Protein AF-A0A9X1B6L6-F1 (afdb_monomer_lite)

Secondary structure (DSSP, 8-state):
--TT-EE-SS-EE-TTPPPPTT-EE-TT-EEHHHHHHHHHHHHHHHHHHHHHHHHHHHHS-HHHHHHHHHHHHHHHHHHHHTTTTGGGGTTS-SSHHHHHHHHHHHHHHHHHHHHHHHHHHHHHHHHHHHHTT-GGGGGGTTHHHHHHHHHHHHHHHHHHHHHTT-HHHHHHHHHHHHHHHHHHHHHTGGGTHHHHHHHHHHHHHHHHHHHHHHHHTSGGGGG--HHHHHHHHHHTTTHHHHHHHHHHHHHHH-SSPPS--BHHHHHHHHHHTT-EEEE-SSSEEEEEETTEEEEEEPP-SSSBPPHHHHHHHHHHHHHTT---

Foldseek 3Di:
DEALAEAEPDAEADLPDDDYHNYHYYPHHHDPVLVCLLVVLLVLLVVLLVVLVVVLPVLADPLLVVLLVVLVVLLVVLLCPQQLQLLVCLLPDPDLLLSLLSLVSSLVSLLVSLVVQQVCLVPCLQVVCVVSVHNVNNVVSNCNSLSSNLSSLLSSLVSVCVSVSVSNLNSVLSNQLSVQLSVQCVVCSVVHSVSNSCSNSVSSVSSNCSSVVVSCPDCSNVSHDPVSNVVSCVVCVCSSVCVQQVVVQCQLPDPVRDQAHFVVSVVVVLVVQVWDWDDDPDQWIWIQHPNDTDIDGQDPPDRTHGSVVSPVVNVVCVVVVNHD

InterPro domains:
  IPR012933 HicA mRNA interferase family [PF07927] (263-315)
  IPR050833 Polysaccharide Biosynthesis and Transport [PTHR30250] (31-240)

Radius of gyration: 23.26 Å; chains: 1; bounding box: 57×53×60 Å

Sequence (324 aa):
MGAGSRVWHWVHVCSGARIGQGVSLGQNVFVARGVSVLVGGTAAAQLLTVLAAPLLTRLYSPEDFGLLAVYGSLLALIGVISSLRYELAIPLPEDDGEAANVAVLSLILVGISALLSGVLVLLLGTAIADALGVPALAGYFWLLPVGVLLGGAYSVFNYWSVRTKRFGTIAGTKLSQALATVAIQLAGFKLGGIALLYAQVAGQSVGTTSLGGWALANPGFRQVSWSGIKKAAGRYRRFPIFLKHQRTLEKIFSRPVSANIRWTSIEELFVELGAQITEREGSRVLVRLFGERRVFHRPHPEPTTDKGAVESIRKWLNEHGVRP

Structure (mmCIF, N/CA/C/O backbone):
data_AF-A0A9X1B6L6-F1
#
_entry.id   AF-A0A9X1B6L6-F1
#
loop_
_atom_site.group_PDB
_atom_site.id
_atom_site.type_symbol
_atom_site.label_atom_id
_atom_site.label_alt_id
_atom_site.label_comp_id
_atom_site.label_asym_id
_atom_site.label_entity_id
_atom_site.label_seq_id
_atom_site.pdbx_PDB_ins_code
_atom_site.Cartn_x
_atom_site.Cartn_y
_atom_site.Cartn_z
_atom_site.occupancy
_atom_site.B_iso_or_equiv
_atom_site.auth_seq_id
_atom_site.auth_comp_id
_atom_site.auth_asym_id
_atom_site.auth_atom_id
_atom_site.pdbx_PDB_model_num
ATOM 1 N N . MET A 1 1 ? 7.382 1.687 30.966 1.00 71.25 1 MET A N 1
ATOM 2 C CA . MET A 1 1 ? 6.091 0.981 31.096 1.00 71.25 1 MET A CA 1
ATOM 3 C C . MET A 1 1 ? 6.386 -0.481 31.357 1.00 71.25 1 MET A C 1
ATOM 5 O O . MET A 1 1 ? 7.162 -1.059 30.602 1.00 71.25 1 MET A O 1
ATOM 9 N N . GLY A 1 2 ? 5.844 -1.037 32.442 1.00 78.38 2 GLY A N 1
ATOM 10 C CA . GLY A 1 2 ? 6.059 -2.438 32.815 1.00 78.38 2 GLY A CA 1
ATOM 11 C C . GLY A 1 2 ? 5.359 -3.407 31.859 1.00 78.38 2 GLY A C 1
ATOM 12 O O . GLY A 1 2 ? 4.445 -3.012 31.134 1.00 78.38 2 GLY A O 1
ATOM 13 N N . ALA A 1 3 ? 5.790 -4.669 31.842 1.00 76.75 3 ALA A N 1
ATOM 14 C CA . ALA A 1 3 ? 5.133 -5.708 31.052 1.00 76.75 3 ALA A CA 1
ATOM 15 C C . ALA A 1 3 ? 3.651 -5.862 31.458 1.00 76.75 3 ALA A C 1
ATOM 17 O O . ALA A 1 3 ? 3.309 -5.680 32.624 1.00 76.75 3 ALA A O 1
ATOM 18 N N . GLY A 1 4 ? 2.768 -6.128 30.492 1.00 74.38 4 GLY A N 1
ATOM 19 C CA . GLY A 1 4 ? 1.324 -6.301 30.721 1.00 74.38 4 GLY A CA 1
ATOM 20 C C . GLY A 1 4 ? 0.531 -5.024 31.048 1.00 74.38 4 GLY A C 1
ATOM 21 O O . GLY A 1 4 ? -0.674 -5.102 31.285 1.00 74.38 4 GLY A O 1
ATOM 22 N N . SER A 1 5 ? 1.168 -3.845 31.060 1.00 78.38 5 SER A N 1
ATOM 23 C CA . SER A 1 5 ? 0.479 -2.584 31.380 1.00 78.38 5 SER A CA 1
ATOM 24 C C . SER A 1 5 ? -0.569 -2.226 30.324 1.00 78.38 5 SER A C 1
ATOM 26 O O . SER A 1 5 ? -0.355 -2.430 29.130 1.00 78.38 5 SER A O 1
ATOM 28 N N . ARG A 1 6 ? -1.681 -1.622 30.748 1.00 72.75 6 ARG A N 1
ATOM 29 C CA . ARG A 1 6 ? -2.695 -1.080 29.837 1.00 72.75 6 ARG A CA 1
ATOM 30 C C . ARG A 1 6 ? -2.764 0.436 29.982 1.00 72.75 6 ARG A C 1
ATOM 32 O O . ARG A 1 6 ? -2.965 0.931 31.084 1.00 72.75 6 ARG A O 1
ATOM 39 N N . VAL A 1 7 ? -2.586 1.166 28.888 1.00 70.81 7 VAL A N 1
ATOM 40 C CA . VAL A 1 7 ? -2.643 2.635 28.855 1.00 70.81 7 VAL A CA 1
ATOM 41 C C . VAL A 1 7 ? -3.755 3.034 27.907 1.00 70.81 7 VAL A C 1
ATOM 43 O O . VAL A 1 7 ? -3.742 2.634 26.747 1.00 70.81 7 VAL A O 1
ATOM 46 N N . TRP A 1 8 ? -4.704 3.830 28.374 1.00 69.81 8 TRP A N 1
ATOM 47 C CA . TRP A 1 8 ? -5.895 4.182 27.609 1.00 69.81 8 TRP A CA 1
ATOM 48 C C . TRP A 1 8 ? -5.980 5.691 27.414 1.00 69.81 8 TRP A C 1
ATOM 50 O O . TRP A 1 8 ? -5.642 6.424 28.331 1.00 69.81 8 TRP A O 1
ATOM 60 N N . HIS A 1 9 ? -6.420 6.091 26.215 1.00 56.81 9 HIS A N 1
ATOM 61 C CA . HIS A 1 9 ? -6.833 7.426 25.766 1.00 56.81 9 HIS A CA 1
ATOM 62 C C . HIS A 1 9 ? -5.975 8.649 26.162 1.00 56.81 9 HIS A C 1
ATOM 64 O O . HIS A 1 9 ? -5.767 8.960 27.326 1.00 56.81 9 HIS A O 1
ATOM 70 N N . TRP A 1 10 ? -5.560 9.424 25.149 1.00 56.78 10 TRP A N 1
ATOM 71 C CA . TRP A 1 10 ? -4.962 10.768 25.289 1.00 56.78 10 TRP A CA 1
ATOM 72 C C . TRP A 1 10 ? -3.636 10.844 26.061 1.00 56.78 10 TRP A C 1
ATOM 74 O O . TRP A 1 10 ? -3.263 11.899 26.569 1.00 56.78 10 TRP A O 1
ATOM 84 N N . VAL A 1 11 ? -2.880 9.745 26.112 1.00 71.56 11 VAL A N 1
ATOM 85 C CA . VAL A 1 11 ? -1.550 9.719 26.734 1.00 71.56 11 VAL A CA 1
ATOM 86 C C . VAL A 1 11 ? -0.468 9.972 25.683 1.00 71.56 11 VAL A C 1
ATOM 88 O O . VAL A 1 11 ? -0.403 9.287 24.660 1.00 71.56 11 VAL A O 1
ATOM 91 N N . HIS A 1 12 ? 0.416 10.934 25.954 1.00 70.31 12 HIS A N 1
ATOM 92 C CA . HIS A 1 12 ? 1.641 11.141 25.185 1.00 70.31 12 HIS A CA 1
ATOM 93 C C . HIS A 1 12 ? 2.773 10.329 25.819 1.00 70.31 12 HIS A C 1
ATOM 95 O O . HIS A 1 12 ? 3.218 10.602 26.931 1.00 70.31 12 HIS A O 1
ATOM 101 N N . VAL A 1 13 ? 3.262 9.325 25.101 1.00 73.69 13 VAL A N 1
ATOM 102 C CA . VAL A 1 13 ? 4.417 8.527 25.505 1.00 73.69 13 VAL A CA 1
ATOM 103 C C . VAL A 1 13 ? 5.671 9.147 24.897 1.00 73.69 13 VAL A C 1
ATOM 105 O O . VAL A 1 13 ? 5.907 9.061 23.687 1.00 73.69 13 VAL A O 1
ATOM 108 N N . CYS A 1 14 ? 6.462 9.797 25.750 1.00 72.31 14 CYS A N 1
ATOM 109 C CA . CYS A 1 14 ? 7.689 10.489 25.363 1.00 72.31 14 CYS A CA 1
ATOM 110 C C . CYS A 1 14 ? 8.696 9.545 24.686 1.00 72.31 14 CYS A C 1
ATOM 112 O O . CYS A 1 14 ? 8.729 8.339 24.944 1.00 72.31 14 CYS A O 1
ATOM 114 N N . SER A 1 15 ? 9.578 10.106 23.855 1.00 56.97 15 SER A N 1
ATOM 115 C CA . SER A 1 15 ? 10.554 9.357 23.050 1.00 56.97 15 SER A CA 1
ATOM 116 C C . SER A 1 15 ? 11.522 8.480 23.867 1.00 56.97 15 SER A C 1
ATOM 118 O O . SER A 1 15 ? 12.016 7.478 23.354 1.00 56.97 15 SER A O 1
ATOM 120 N N . GLY A 1 16 ? 11.757 8.804 25.143 1.00 62.75 16 GLY A N 1
ATOM 121 C CA . GLY A 1 16 ? 12.609 8.033 26.059 1.00 62.75 16 GLY A CA 1
ATOM 122 C C . GLY A 1 16 ? 11.928 6.849 26.760 1.00 62.75 16 GLY A C 1
ATOM 123 O O . GLY A 1 16 ? 12.602 6.059 27.422 1.00 62.75 16 GLY A O 1
ATOM 124 N N . ALA A 1 17 ? 10.609 6.685 26.633 1.00 71.31 17 ALA A N 1
ATOM 125 C CA . ALA A 1 17 ? 9.894 5.629 27.341 1.00 71.31 17 ALA A CA 1
ATOM 126 C C . ALA A 1 17 ? 10.240 4.234 26.784 1.00 71.31 17 ALA A C 1
ATOM 128 O O . ALA A 1 17 ? 10.179 3.983 25.578 1.00 71.31 17 ALA A O 1
ATOM 129 N N . ARG A 1 18 ? 10.575 3.291 27.675 1.00 68.25 18 ARG A N 1
ATOM 130 C CA . ARG A 1 18 ? 10.677 1.860 27.342 1.00 68.25 18 ARG A CA 1
ATOM 131 C C . ARG A 1 18 ? 9.307 1.202 27.512 1.00 68.25 18 ARG A C 1
ATOM 133 O O . ARG A 1 18 ? 8.716 1.292 28.592 1.00 68.25 18 ARG A O 1
ATOM 140 N N . ILE A 1 19 ? 8.800 0.574 26.453 1.00 72.69 19 ILE A N 1
ATOM 141 C CA . ILE A 1 19 ? 7.519 -0.144 26.442 1.00 72.69 19 ILE A CA 1
ATOM 142 C C . ILE A 1 19 ? 7.807 -1.629 26.692 1.00 72.69 19 ILE A C 1
ATOM 144 O O . ILE A 1 19 ? 8.540 -2.243 25.921 1.00 72.69 19 ILE A O 1
ATOM 148 N N . GLY A 1 20 ? 7.290 -2.178 27.794 1.00 72.06 20 GLY A N 1
ATOM 149 C CA . GLY A 1 20 ? 7.433 -3.595 28.140 1.00 72.06 20 GLY A CA 1
ATOM 150 C C . GLY A 1 20 ? 6.631 -4.522 27.217 1.00 72.06 20 GLY A C 1
ATOM 151 O O . GLY A 1 20 ? 5.758 -4.076 26.474 1.00 72.06 20 GLY A O 1
ATOM 152 N N . GLN A 1 21 ? 6.911 -5.828 27.265 1.00 64.25 21 GLN A N 1
ATOM 153 C CA . GLN A 1 21 ? 6.140 -6.816 26.502 1.00 64.25 21 GLN A CA 1
ATOM 154 C C . GLN A 1 21 ? 4.678 -6.889 26.972 1.00 64.25 21 GLN A C 1
ATOM 156 O O . GLN A 1 21 ? 4.387 -6.724 28.155 1.00 64.25 21 GLN A O 1
ATOM 161 N N . GLY A 1 22 ? 3.749 -7.134 26.044 1.00 66.00 22 GLY A N 1
ATOM 162 C CA . GLY A 1 22 ? 2.321 -7.277 26.358 1.00 66.00 22 GLY A CA 1
ATOM 163 C C . GLY A 1 22 ? 1.624 -5.983 26.795 1.00 66.00 22 GLY A C 1
ATOM 164 O O . GLY A 1 22 ? 0.532 -6.044 27.352 1.00 66.00 22 GLY A O 1
ATOM 165 N N . VAL A 1 23 ? 2.241 -4.816 26.580 1.00 76.44 23 VAL A N 1
ATOM 166 C CA . VAL A 1 23 ? 1.596 -3.528 26.860 1.00 76.44 23 VAL A CA 1
ATOM 167 C C . VAL A 1 23 ? 0.504 -3.256 25.826 1.00 76.44 23 VAL A C 1
ATOM 169 O O . VAL A 1 23 ? 0.781 -3.205 24.629 1.00 76.44 23 VAL A O 1
ATOM 172 N N . SER A 1 24 ? -0.724 -3.035 26.294 1.00 58.41 24 SER A N 1
ATOM 173 C CA . SER A 1 24 ? -1.848 -2.607 25.458 1.00 58.41 24 SER A CA 1
ATOM 174 C C . SER A 1 24 ? -2.015 -1.094 25.562 1.00 58.41 24 SER A C 1
ATOM 176 O O . SER A 1 24 ? -2.176 -0.547 26.651 1.00 58.41 24 SER A O 1
ATOM 178 N N . LEU A 1 25 ? -1.933 -0.395 24.433 1.00 71.75 25 LEU A N 1
ATOM 179 C CA . LEU A 1 25 ? -2.129 1.051 24.361 1.00 71.75 25 LEU A CA 1
ATOM 180 C C . LEU A 1 25 ? -3.414 1.304 23.560 1.00 71.75 25 LEU A C 1
ATOM 182 O O . LEU A 1 25 ? -3.445 0.954 22.379 1.00 71.75 25 LEU A O 1
ATOM 186 N N . GLY A 1 26 ? -4.421 1.931 24.163 1.00 62.06 26 GLY A N 1
ATOM 187 C CA . GLY A 1 26 ? -5.708 2.234 23.538 1.00 62.06 26 GLY A CA 1
ATOM 188 C C . GLY A 1 26 ? -5.626 3.237 22.381 1.00 62.06 26 GLY A C 1
ATOM 189 O O . GLY A 1 26 ? -4.545 3.703 21.987 1.00 62.06 26 GLY A O 1
ATOM 190 N N . GLN A 1 27 ? -6.792 3.567 21.825 1.00 50.94 27 GLN A N 1
ATOM 191 C CA . GLN A 1 27 ? -6.929 4.567 20.767 1.00 50.94 27 GLN A CA 1
ATOM 192 C C . GLN A 1 27 ? -6.410 5.939 21.253 1.00 50.94 27 GLN A C 1
ATOM 194 O O . GLN A 1 27 ? -6.501 6.277 22.434 1.00 50.94 27 GLN A O 1
ATOM 199 N N . ASN A 1 28 ? -5.809 6.721 20.351 1.00 51.94 28 ASN A N 1
ATOM 200 C CA . ASN A 1 28 ? -5.276 8.071 20.618 1.00 51.94 28 ASN A CA 1
ATOM 201 C C . ASN A 1 28 ? -4.081 8.174 21.595 1.00 51.94 28 ASN A C 1
ATOM 203 O O . ASN A 1 28 ? -3.801 9.255 22.109 1.00 51.94 28 ASN A O 1
ATOM 207 N N . VAL A 1 29 ? -3.341 7.086 21.846 1.00 65.00 29 VAL A N 1
ATOM 208 C CA . VAL A 1 29 ? -2.048 7.142 22.561 1.00 65.00 29 VAL A CA 1
ATOM 209 C C . VAL A 1 29 ? -0.914 7.425 21.567 1.00 65.00 29 VAL A C 1
ATOM 211 O O . VAL A 1 29 ? -0.609 6.580 20.721 1.00 65.00 29 VAL A O 1
ATOM 214 N N . PHE A 1 30 ? -0.271 8.593 21.672 1.00 62.34 30 PHE A N 1
ATOM 215 C CA . PHE A 1 30 ? 0.844 8.990 20.803 1.00 62.34 30 PHE A CA 1
ATOM 216 C C . PHE A 1 30 ? 2.172 8.450 21.340 1.00 62.34 30 PHE A C 1
ATOM 218 O O . PHE A 1 30 ? 2.513 8.680 22.498 1.00 62.34 30 PHE A O 1
ATOM 225 N N . VAL A 1 31 ? 2.947 7.758 20.500 1.00 66.19 31 VAL A N 1
ATOM 226 C CA . VAL A 1 31 ? 4.272 7.231 20.864 1.00 66.19 31 VAL A CA 1
ATOM 227 C C . VAL A 1 31 ? 5.329 7.880 19.977 1.00 66.19 31 VAL A C 1
ATOM 229 O O . VAL A 1 31 ? 5.601 7.400 18.874 1.00 66.19 31 VAL A O 1
ATOM 232 N N . ALA A 1 32 ? 5.955 8.950 20.477 1.00 61.69 32 ALA A N 1
ATOM 233 C CA . ALA A 1 32 ? 6.907 9.765 19.717 1.00 61.69 32 ALA A CA 1
ATOM 234 C C . ALA A 1 32 ? 8.038 8.920 19.111 1.00 61.69 32 ALA A C 1
ATOM 236 O O . ALA A 1 32 ? 8.337 9.019 17.924 1.00 61.69 32 ALA A O 1
ATOM 237 N N . ARG A 1 33 ? 8.605 8.002 19.908 1.00 67.38 33 ARG A N 1
ATOM 238 C CA . ARG A 1 33 ? 9.700 7.121 19.472 1.00 67.38 33 ARG A CA 1
ATOM 239 C C . ARG A 1 33 ? 9.310 6.240 18.283 1.00 67.38 33 ARG A C 1
ATOM 241 O O . ARG A 1 33 ? 10.116 6.047 17.381 1.00 67.38 33 ARG A O 1
ATOM 248 N N . GLY A 1 34 ? 8.092 5.696 18.289 1.00 68.62 34 GLY A N 1
ATOM 249 C CA . GLY A 1 34 ? 7.614 4.788 17.245 1.00 68.62 34 GLY A CA 1
ATOM 250 C C . GLY A 1 34 ? 7.452 5.500 15.906 1.00 68.62 34 GLY A C 1
ATOM 251 O O . GLY A 1 34 ? 7.936 5.017 14.884 1.00 68.62 34 GLY A O 1
ATOM 252 N N . VAL A 1 35 ? 6.851 6.691 15.933 1.00 70.38 35 VAL A N 1
ATOM 253 C CA . VAL A 1 35 ? 6.682 7.532 14.742 1.00 70.38 35 VAL A CA 1
ATOM 254 C C . VAL A 1 35 ? 8.039 7.994 14.204 1.00 70.38 35 VAL A C 1
ATOM 256 O O . VAL A 1 35 ? 8.279 7.873 13.006 1.00 70.38 35 VAL A O 1
ATOM 259 N N . SER A 1 36 ? 8.966 8.434 15.064 1.00 72.19 36 SER A N 1
ATOM 260 C CA . SER A 1 36 ? 10.315 8.837 14.637 1.00 72.19 36 SER A CA 1
ATOM 261 C C . SER A 1 36 ? 11.096 7.700 13.975 1.00 72.19 36 SER A C 1
ATOM 263 O O . SER A 1 36 ? 11.743 7.927 12.957 1.00 72.19 36 SER A O 1
ATOM 265 N N . VAL A 1 37 ? 11.010 6.472 14.502 1.00 78.38 37 VAL A N 1
ATOM 266 C CA . VAL A 1 37 ? 11.649 5.293 13.887 1.00 78.38 37 VAL A CA 1
ATOM 267 C C . VAL A 1 37 ? 11.048 4.995 12.511 1.00 78.38 37 VAL A C 1
ATOM 269 O O . VAL A 1 37 ? 11.787 4.723 11.568 1.00 78.38 37 VAL A O 1
ATOM 272 N N . LEU A 1 38 ? 9.723 5.091 12.368 1.00 72.75 38 LEU A N 1
ATOM 273 C CA . LEU A 1 38 ? 9.048 4.880 11.087 1.00 72.75 38 LEU A CA 1
ATOM 274 C C . LEU A 1 38 ? 9.440 5.935 10.042 1.00 72.75 38 LEU A C 1
ATOM 276 O O . LEU A 1 38 ? 9.749 5.585 8.900 1.00 72.75 38 LEU A O 1
ATOM 280 N N . VAL A 1 39 ? 9.432 7.214 10.425 1.00 77.94 39 VAL A N 1
ATOM 281 C CA . VAL A 1 39 ? 9.815 8.328 9.545 1.00 77.94 39 VAL A CA 1
ATOM 282 C C . VAL A 1 39 ? 11.287 8.210 9.156 1.00 77.94 39 VAL A C 1
ATOM 284 O O . VAL A 1 39 ? 11.596 8.223 7.967 1.00 77.94 39 VAL A O 1
ATOM 287 N N . GLY A 1 40 ? 12.180 7.999 10.127 1.00 82.56 40 GLY A N 1
ATOM 288 C CA . GLY A 1 40 ? 13.614 7.834 9.885 1.00 82.56 40 GLY A CA 1
ATOM 289 C C . GLY A 1 40 ? 13.934 6.640 8.985 1.00 82.56 40 GLY A C 1
ATOM 290 O O . GLY A 1 40 ? 14.690 6.783 8.029 1.00 82.56 40 GLY A O 1
ATOM 291 N N . GLY A 1 41 ? 13.304 5.483 9.216 1.00 83.44 41 GLY A N 1
ATOM 292 C CA . GLY A 1 41 ? 13.480 4.306 8.359 1.00 83.44 41 GLY A CA 1
ATOM 293 C C . GLY A 1 41 ? 12.956 4.510 6.936 1.00 83.44 41 GLY A C 1
ATOM 294 O O . GLY A 1 41 ? 13.578 4.057 5.979 1.00 83.44 41 GLY A O 1
ATOM 295 N N . THR A 1 42 ? 11.850 5.245 6.777 1.00 81.94 42 THR A N 1
ATOM 296 C CA . THR A 1 42 ? 11.327 5.609 5.448 1.00 81.94 42 THR A CA 1
ATOM 297 C C . THR A 1 42 ? 12.291 6.543 4.714 1.00 81.94 42 THR A C 1
ATOM 299 O O . THR A 1 42 ? 12.598 6.299 3.550 1.00 81.94 42 THR A O 1
ATOM 302 N N . ALA A 1 43 ? 12.804 7.570 5.398 1.00 86.25 43 ALA A N 1
ATOM 303 C CA . ALA A 1 43 ? 13.762 8.512 4.827 1.00 86.25 43 ALA A CA 1
ATOM 304 C C . ALA A 1 43 ? 15.071 7.817 4.420 1.00 86.25 43 ALA A C 1
ATOM 306 O O . ALA A 1 43 ? 15.570 8.046 3.323 1.00 86.25 43 ALA A O 1
ATOM 307 N N . ALA A 1 44 ? 15.589 6.911 5.256 1.00 90.62 44 ALA A N 1
ATOM 308 C CA . ALA A 1 44 ? 16.784 6.130 4.943 1.00 90.62 44 ALA A CA 1
ATOM 309 C C . ALA A 1 44 ? 16.594 5.242 3.699 1.00 90.62 44 ALA A C 1
ATOM 311 O O . ALA A 1 44 ? 17.457 5.217 2.823 1.00 90.62 44 ALA A O 1
ATOM 312 N N . ALA A 1 45 ? 15.451 4.556 3.583 1.00 89.44 45 ALA A N 1
ATOM 313 C CA . ALA A 1 45 ? 15.125 3.731 2.417 1.00 89.44 45 ALA A CA 1
ATOM 314 C C . ALA A 1 45 ? 15.020 4.557 1.117 1.00 89.44 45 ALA A C 1
ATOM 316 O O . ALA A 1 45 ? 15.499 4.140 0.060 1.00 89.44 45 ALA A O 1
ATOM 317 N N . GLN A 1 46 ? 14.430 5.753 1.194 1.00 90.06 46 GLN A N 1
ATOM 318 C CA . GLN A 1 46 ? 14.353 6.675 0.059 1.00 90.06 46 GLN A CA 1
ATOM 319 C C . GLN A 1 46 ? 15.731 7.217 -0.325 1.00 90.06 46 GLN A C 1
ATOM 321 O O . GLN A 1 46 ? 16.070 7.214 -1.506 1.00 90.06 46 GLN A O 1
ATOM 326 N N . LEU A 1 47 ? 16.547 7.616 0.656 1.00 94.31 47 LEU A N 1
ATOM 327 C CA . LEU A 1 47 ? 17.905 8.105 0.420 1.00 94.31 47 LEU A CA 1
ATOM 328 C C . LEU A 1 47 ? 18.762 7.047 -0.279 1.00 94.31 47 LEU A C 1
ATOM 330 O O . LEU A 1 47 ? 19.452 7.368 -1.239 1.00 94.31 47 LEU A O 1
ATOM 334 N N . LEU A 1 48 ? 18.669 5.783 0.143 1.00 93.88 48 LEU A N 1
ATOM 335 C CA . LEU A 1 48 ? 19.346 4.671 -0.525 1.00 93.88 48 LEU A CA 1
ATOM 336 C C . LEU A 1 48 ? 18.972 4.585 -2.013 1.00 93.88 48 LEU A C 1
ATOM 338 O O . LEU A 1 48 ? 19.846 4.442 -2.863 1.00 93.88 48 LEU A O 1
ATOM 342 N N . THR A 1 49 ? 17.681 4.703 -2.326 1.00 87.94 49 THR A N 1
ATOM 343 C CA . THR A 1 49 ? 17.185 4.638 -3.710 1.00 87.94 49 THR A CA 1
ATOM 344 C C . THR A 1 49 ? 17.688 5.827 -4.536 1.00 87.94 49 THR A C 1
ATOM 346 O O . THR A 1 49 ? 18.117 5.656 -5.674 1.00 87.94 49 THR A O 1
ATOM 349 N N . VAL A 1 50 ? 17.705 7.028 -3.949 1.00 94.06 50 VAL A N 1
ATOM 350 C CA . VAL A 1 50 ? 18.243 8.240 -4.589 1.00 94.06 50 VAL A CA 1
ATOM 351 C C . VAL A 1 50 ? 19.747 8.117 -4.838 1.00 94.06 50 VAL A C 1
ATOM 353 O O . VAL A 1 50 ? 20.215 8.455 -5.920 1.00 94.06 50 VAL A O 1
ATOM 356 N N . LEU A 1 51 ? 20.508 7.593 -3.875 1.00 95.19 51 LEU A N 1
ATOM 357 C CA . LEU A 1 51 ? 21.952 7.381 -4.014 1.00 95.19 51 LEU A CA 1
ATOM 358 C C . LEU A 1 51 ? 22.294 6.285 -5.031 1.00 95.19 51 LEU A C 1
ATOM 360 O O . LEU A 1 51 ? 23.354 6.343 -5.650 1.00 95.19 51 LEU A O 1
ATOM 364 N N . ALA A 1 52 ? 21.407 5.308 -5.231 1.00 93.50 52 ALA A N 1
ATOM 365 C CA . ALA A 1 52 ? 21.557 4.304 -6.278 1.00 93.50 52 ALA A CA 1
ATOM 366 C C . ALA A 1 52 ? 21.268 4.867 -7.682 1.00 93.50 52 ALA A C 1
ATOM 368 O O . ALA A 1 52 ? 21.785 4.337 -8.666 1.00 93.50 52 ALA A O 1
ATOM 369 N N . ALA A 1 53 ? 20.487 5.950 -7.797 1.00 92.44 53 ALA A N 1
ATOM 370 C CA . ALA A 1 53 ? 20.033 6.474 -9.083 1.00 92.44 53 ALA A CA 1
ATOM 371 C C . ALA A 1 53 ? 21.173 6.804 -10.072 1.00 92.44 53 ALA A C 1
ATOM 373 O O . ALA A 1 53 ? 21.073 6.343 -11.204 1.00 92.44 53 ALA A O 1
ATOM 374 N N . PRO A 1 54 ? 22.283 7.486 -9.701 1.00 95.12 54 PRO A N 1
ATOM 375 C CA . PRO A 1 54 ? 23.380 7.777 -10.635 1.00 95.12 54 PRO A CA 1
ATOM 376 C C . PRO A 1 54 ? 24.074 6.535 -11.204 1.00 95.12 54 PRO A C 1
ATOM 378 O O . PRO A 1 54 ? 24.649 6.591 -12.289 1.00 95.12 54 PRO A O 1
ATOM 381 N N . LEU A 1 55 ? 24.066 5.425 -10.459 1.00 94.88 55 LEU A N 1
ATOM 382 C CA . LEU A 1 55 ? 24.610 4.154 -10.927 1.00 94.88 55 LEU A CA 1
ATOM 383 C C . LEU A 1 55 ? 23.604 3.455 -11.844 1.00 94.88 55 LEU A C 1
ATOM 385 O O . LEU A 1 55 ? 23.964 3.012 -12.929 1.00 94.88 55 LEU A O 1
ATOM 389 N N . LEU A 1 56 ? 22.334 3.409 -11.437 1.00 93.19 56 LEU A N 1
ATOM 390 C CA . LEU A 1 56 ? 21.264 2.786 -12.213 1.00 93.19 56 LEU A CA 1
ATOM 391 C C . LEU A 1 56 ? 21.051 3.482 -13.564 1.00 93.19 56 LEU A C 1
ATOM 393 O O . LEU A 1 56 ? 20.892 2.800 -14.568 1.00 93.19 56 LEU A O 1
ATOM 397 N N . THR A 1 57 ? 21.131 4.813 -13.635 1.00 93.56 57 THR A N 1
ATOM 398 C CA . THR A 1 57 ? 20.973 5.560 -14.898 1.00 93.56 57 THR A CA 1
ATOM 399 C C . THR A 1 57 ? 22.129 5.377 -15.880 1.00 93.56 57 THR A C 1
ATOM 401 O O . THR A 1 57 ? 21.990 5.723 -17.047 1.00 93.56 57 THR A O 1
ATOM 404 N N . ARG A 1 58 ? 23.267 4.825 -15.441 1.00 94.50 58 ARG A N 1
ATOM 405 C CA . ARG A 1 58 ? 24.355 4.400 -16.338 1.00 94.50 58 ARG A CA 1
ATOM 406 C C . ARG A 1 58 ? 24.188 2.968 -16.839 1.00 94.50 58 ARG A C 1
ATOM 408 O O . ARG A 1 58 ? 24.798 2.611 -17.840 1.00 94.50 58 ARG A O 1
ATOM 415 N N . LEU A 1 59 ? 23.430 2.147 -16.113 1.00 93.75 59 LEU A N 1
ATOM 416 C CA . LEU A 1 59 ? 23.237 0.725 -16.405 1.00 93.75 59 LEU A CA 1
ATOM 417 C C . LEU A 1 59 ? 21.973 0.452 -17.225 1.00 93.75 59 LEU A C 1
ATOM 419 O O . LEU A 1 59 ? 21.937 -0.536 -17.951 1.00 93.75 59 LEU A O 1
ATOM 423 N N . TYR A 1 60 ? 20.958 1.307 -17.098 1.00 94.56 60 TYR A N 1
ATOM 424 C CA . TYR A 1 60 ? 19.647 1.147 -17.720 1.00 94.56 60 TYR A CA 1
ATOM 425 C C . TYR A 1 60 ? 19.340 2.287 -18.685 1.00 94.56 60 TYR A C 1
ATOM 427 O O . TYR A 1 60 ? 19.753 3.429 -18.475 1.00 94.56 60 TYR A O 1
ATOM 435 N N . SER A 1 61 ? 18.579 1.966 -19.725 1.00 93.50 61 SER A N 1
ATOM 436 C CA . SER A 1 61 ? 18.133 2.931 -20.726 1.00 93.50 61 SER A CA 1
ATOM 437 C C . SER A 1 61 ? 16.922 3.745 -20.235 1.00 93.50 61 SER A C 1
ATOM 439 O O . SER A 1 61 ? 16.192 3.294 -19.343 1.00 93.50 61 SER A O 1
ATOM 441 N N . PRO A 1 62 ? 16.661 4.942 -20.792 1.00 90.94 62 PRO A N 1
ATOM 442 C CA . PRO A 1 62 ? 15.431 5.690 -20.517 1.00 90.94 62 PRO A CA 1
ATOM 443 C C . PRO A 1 62 ? 14.153 4.876 -20.775 1.00 90.94 62 PRO A C 1
ATOM 445 O O . PRO A 1 62 ? 13.174 5.020 -20.041 1.00 90.94 62 PRO A O 1
ATOM 448 N N . GLU A 1 63 ? 14.170 3.986 -21.768 1.00 90.19 63 GLU A N 1
ATOM 449 C CA . GLU A 1 63 ? 13.061 3.098 -22.120 1.00 90.19 63 GLU A CA 1
ATOM 450 C C . GLU A 1 63 ? 12.748 2.100 -20.990 1.00 90.19 63 GLU A C 1
ATOM 452 O O . GLU A 1 63 ? 11.579 1.876 -20.663 1.00 90.19 63 GLU A O 1
ATOM 457 N N . ASP A 1 64 ? 13.778 1.567 -20.321 1.00 92.56 64 ASP A N 1
ATOM 458 C CA . ASP A 1 64 ? 13.623 0.673 -19.165 1.00 92.56 64 ASP A CA 1
ATOM 459 C C . ASP A 1 64 ? 12.953 1.385 -17.980 1.00 92.56 64 ASP A C 1
ATOM 461 O O . ASP A 1 64 ? 12.084 0.826 -17.301 1.00 92.56 64 ASP A O 1
ATOM 465 N N . PHE A 1 65 ? 13.315 2.649 -17.739 1.00 91.88 65 PHE A N 1
ATOM 466 C CA . PHE A 1 65 ? 12.656 3.471 -16.722 1.00 91.88 65 PHE A CA 1
ATOM 467 C C . PHE A 1 65 ? 11.221 3.838 -17.114 1.00 91.88 65 PHE A C 1
ATOM 469 O O . PHE A 1 65 ? 10.359 3.919 -16.236 1.00 91.88 65 PHE A O 1
ATOM 476 N N . GLY A 1 66 ? 10.942 4.003 -18.411 1.00 91.56 66 GLY A N 1
ATOM 477 C CA . GLY A 1 66 ? 9.587 4.168 -18.939 1.00 91.56 66 GLY A CA 1
ATOM 478 C C . GLY A 1 66 ? 8.692 2.969 -18.613 1.00 91.56 66 GLY A C 1
ATOM 479 O O . GLY A 1 66 ? 7.596 3.148 -18.074 1.00 91.56 66 GLY A O 1
ATOM 480 N N . LEU A 1 67 ? 9.191 1.746 -18.836 1.00 91.88 67 LEU A N 1
ATOM 481 C CA . LEU A 1 67 ? 8.505 0.504 -18.453 1.00 91.88 67 LEU A CA 1
ATOM 482 C C . LEU A 1 67 ? 8.194 0.469 -16.952 1.00 91.88 67 LEU A C 1
ATOM 484 O O . LEU A 1 67 ? 7.053 0.213 -16.558 1.00 91.88 67 LEU A O 1
ATOM 488 N N . LEU A 1 68 ? 9.194 0.768 -16.116 1.00 92.50 68 LEU A N 1
ATOM 489 C CA . LEU A 1 68 ? 9.041 0.797 -14.661 1.00 92.50 68 LEU A CA 1
ATOM 490 C C . LEU A 1 68 ? 8.004 1.838 -14.207 1.00 92.50 68 LEU A C 1
ATOM 492 O O . LEU A 1 68 ? 7.193 1.553 -13.325 1.00 92.50 68 LEU A O 1
ATOM 496 N N . ALA A 1 69 ? 8.003 3.033 -14.801 1.00 92.62 69 ALA A N 1
ATOM 497 C CA . ALA A 1 69 ? 7.093 4.118 -14.437 1.00 92.62 69 ALA A CA 1
ATOM 498 C C . ALA A 1 69 ? 5.630 3.798 -14.778 1.00 92.62 69 ALA A C 1
ATOM 500 O O . ALA A 1 69 ? 4.740 3.998 -13.942 1.00 92.62 69 ALA A O 1
ATOM 501 N N . VAL A 1 70 ? 5.375 3.265 -15.977 1.00 93.12 70 VAL A N 1
ATOM 502 C CA . VAL A 1 70 ? 4.029 2.841 -16.391 1.00 93.12 70 VAL A CA 1
ATOM 503 C C . VAL A 1 70 ? 3.547 1.690 -15.511 1.00 93.12 70 VAL A C 1
ATOM 505 O O . VAL A 1 70 ? 2.455 1.763 -14.943 1.00 93.12 70 VAL A O 1
ATOM 508 N N . TYR A 1 71 ? 4.383 0.671 -15.308 1.00 93.31 71 TYR A N 1
ATOM 509 C CA . TYR A 1 71 ? 4.064 -0.458 -14.437 1.00 93.31 71 TYR A CA 1
ATOM 510 C C . TYR A 1 71 ? 3.765 -0.027 -12.993 1.00 93.31 71 TYR A C 1
ATOM 512 O O . TYR A 1 71 ? 2.744 -0.412 -12.418 1.00 93.31 71 TYR A O 1
ATOM 520 N N . GLY A 1 72 ? 4.615 0.823 -12.411 1.00 92.75 72 GLY A N 1
ATOM 521 C CA . GLY A 1 72 ? 4.424 1.353 -11.064 1.00 92.75 72 GLY A CA 1
ATOM 522 C C . GLY A 1 72 ? 3.133 2.163 -10.925 1.00 92.75 72 GLY A C 1
ATOM 523 O O . GLY A 1 72 ? 2.454 2.058 -9.904 1.00 92.75 72 GLY A O 1
ATOM 524 N N . SER A 1 73 ? 2.754 2.912 -11.962 1.00 92.88 73 SER A N 1
ATOM 525 C CA . SER A 1 73 ? 1.501 3.677 -11.993 1.00 92.88 73 SER A CA 1
ATOM 526 C C . SER A 1 73 ? 0.271 2.766 -12.020 1.00 92.88 73 SER A C 1
ATOM 528 O O . SER A 1 73 ? -0.685 3.009 -11.281 1.00 92.88 73 SER A O 1
ATOM 530 N N . LEU A 1 74 ? 0.307 1.680 -12.801 1.00 92.62 74 LEU A N 1
ATOM 531 C CA . LEU A 1 74 ? -0.755 0.668 -12.819 1.00 92.62 74 LEU A CA 1
ATOM 532 C C . LEU A 1 74 ? -0.895 -0.023 -11.457 1.00 92.62 74 LEU A C 1
ATOM 534 O O . LEU A 1 74 ? -2.005 -0.126 -10.933 1.00 92.62 74 LEU A O 1
ATOM 538 N N . LEU A 1 75 ? 0.221 -0.432 -10.844 1.00 93.06 75 LEU A N 1
ATOM 539 C CA . LEU A 1 75 ? 0.208 -1.008 -9.497 1.00 93.06 75 LEU A CA 1
ATOM 540 C C . LEU A 1 75 ? -0.340 -0.034 -8.453 1.00 93.06 75 LEU A C 1
ATOM 542 O O . LEU A 1 75 ? -1.118 -0.444 -7.596 1.00 93.06 75 LEU A O 1
ATOM 546 N N . ALA A 1 76 ? 0.040 1.244 -8.510 1.00 89.69 76 ALA A N 1
ATOM 547 C CA . ALA A 1 76 ? -0.458 2.252 -7.580 1.00 89.69 76 ALA A CA 1
ATOM 548 C C . ALA A 1 76 ? -1.972 2.460 -7.730 1.00 89.69 76 ALA A C 1
ATOM 550 O O . ALA A 1 76 ? -2.684 2.535 -6.728 1.00 89.69 76 ALA A O 1
ATOM 551 N N . LEU A 1 77 ? -2.472 2.507 -8.968 1.00 90.69 77 LEU A N 1
ATOM 552 C CA . LEU A 1 77 ? -3.893 2.667 -9.261 1.00 90.69 77 LEU A CA 1
ATOM 553 C C . LEU A 1 77 ? -4.710 1.461 -8.782 1.00 90.69 77 LEU A C 1
ATOM 555 O O . LEU A 1 77 ? -5.688 1.630 -8.055 1.00 90.69 77 LEU A O 1
ATOM 559 N N . ILE A 1 78 ? -4.291 0.243 -9.133 1.00 91.12 78 ILE A N 1
ATOM 560 C CA . ILE A 1 78 ? -4.991 -0.978 -8.718 1.00 91.12 78 ILE A CA 1
ATOM 561 C C . ILE A 1 78 ? -4.852 -1.185 -7.205 1.00 91.12 78 ILE A C 1
ATOM 563 O O . ILE A 1 78 ? -5.816 -1.551 -6.540 1.00 91.12 78 ILE A O 1
ATOM 567 N N . GLY A 1 79 ? -3.687 -0.885 -6.629 1.00 86.81 79 GLY A N 1
ATOM 568 C CA . GLY A 1 79 ? -3.424 -1.005 -5.195 1.00 86.81 79 GLY A CA 1
ATOM 569 C C . GLY A 1 79 ? -4.307 -0.111 -4.319 1.00 86.81 79 GLY A C 1
ATOM 570 O O . GLY A 1 79 ? -4.556 -0.440 -3.165 1.00 86.81 79 GLY A O 1
ATOM 571 N N . VAL A 1 80 ? -4.835 0.999 -4.848 1.00 82.25 80 VAL A N 1
ATOM 572 C CA . VAL A 1 80 ? -5.817 1.842 -4.139 1.00 82.25 80 VAL A CA 1
ATOM 573 C C . VAL A 1 80 ? -7.142 1.113 -3.916 1.00 82.25 80 VAL A C 1
ATOM 575 O O . VAL A 1 80 ? -7.794 1.334 -2.897 1.00 82.25 80 VAL A O 1
ATOM 578 N N . ILE A 1 81 ? -7.539 0.270 -4.868 1.00 86.69 81 ILE A N 1
ATOM 579 C CA . ILE A 1 81 ? -8.843 -0.400 -4.882 1.00 86.69 81 ILE A CA 1
ATOM 580 C C . ILE A 1 81 ? -8.753 -1.903 -4.592 1.00 86.69 81 ILE A C 1
ATOM 582 O O . ILE A 1 81 ? -9.792 -2.538 -4.439 1.00 86.69 81 ILE A O 1
ATOM 586 N N . SER A 1 82 ? -7.548 -2.467 -4.474 1.00 91.69 82 SER A N 1
ATOM 587 C CA . SER A 1 82 ? -7.320 -3.917 -4.386 1.00 91.69 82 SER A CA 1
ATOM 588 C C . SER A 1 82 ? -7.994 -4.572 -3.179 1.00 91.69 82 SER A C 1
ATOM 590 O O . SER A 1 82 ? -8.500 -5.681 -3.276 1.00 91.69 82 SER A O 1
ATOM 592 N N . SER A 1 83 ? -8.065 -3.880 -2.046 1.00 91.12 83 SER A N 1
ATOM 593 C CA . SER A 1 83 ? -8.793 -4.318 -0.845 1.00 91.12 83 SER A CA 1
ATOM 594 C C . SER A 1 83 ? -10.060 -3.503 -0.586 1.00 91.12 83 SER A C 1
ATOM 596 O O . SER A 1 83 ? -10.614 -3.564 0.511 1.00 91.12 83 SER A O 1
ATOM 598 N N . LEU A 1 84 ? -10.518 -2.701 -1.559 1.00 88.12 84 LEU A N 1
ATOM 599 C CA . LEU A 1 84 ? -11.621 -1.737 -1.408 1.00 88.12 84 LEU A CA 1
ATOM 600 C C . LEU A 1 84 ? -11.500 -0.864 -0.144 1.00 88.12 84 LEU A C 1
ATOM 602 O O . LEU A 1 84 ? -12.502 -0.425 0.418 1.00 88.12 84 LEU A O 1
ATOM 606 N N . ARG A 1 85 ? -10.267 -0.626 0.316 1.00 84.69 85 ARG A N 1
ATOM 607 C CA . ARG A 1 85 ? -9.942 0.177 1.501 1.00 84.69 85 ARG A CA 1
ATOM 608 C C . ARG A 1 85 ? -10.388 -0.402 2.845 1.00 84.69 85 ARG A C 1
ATOM 610 O O . ARG A 1 85 ? -10.293 0.287 3.862 1.00 84.69 85 ARG A O 1
ATOM 617 N N . TYR A 1 86 ? -10.782 -1.677 2.894 1.00 87.88 86 TYR A N 1
ATOM 618 C CA . TYR A 1 86 ? -11.021 -2.383 4.160 1.00 87.88 86 TYR A CA 1
ATOM 619 C C . TYR A 1 86 ? -9.752 -2.502 5.019 1.00 87.88 86 TYR A C 1
ATOM 621 O O . TYR A 1 86 ? -9.855 -2.592 6.242 1.00 87.88 86 TYR A O 1
ATOM 629 N N . GLU A 1 87 ? -8.557 -2.414 4.426 1.00 88.00 87 GLU A N 1
ATOM 630 C CA . GLU A 1 87 ? -7.288 -2.414 5.155 1.00 88.00 87 GLU A CA 1
ATOM 631 C C . GLU A 1 87 ? -7.178 -1.241 6.143 1.00 88.00 87 GLU A C 1
ATOM 633 O O . GLU A 1 87 ? -6.577 -1.383 7.207 1.00 88.00 87 GLU A O 1
ATOM 638 N N . LEU A 1 88 ? -7.833 -0.109 5.847 1.00 84.69 88 LEU A N 1
ATOM 639 C CA . LEU A 1 88 ? -7.886 1.059 6.733 1.00 84.69 88 LEU A CA 1
ATOM 640 C C . LEU A 1 88 ? -8.713 0.808 8.000 1.00 84.69 88 LEU A C 1
ATOM 642 O O . LEU A 1 88 ? -8.525 1.504 8.995 1.00 84.69 88 LEU A O 1
ATOM 646 N N . ALA A 1 89 ? -9.618 -0.175 7.980 1.00 85.12 89 ALA A N 1
ATOM 647 C CA . ALA A 1 89 ? -10.467 -0.512 9.116 1.00 85.12 89 ALA A CA 1
ATOM 648 C C . ALA A 1 89 ? -9.761 -1.422 10.136 1.00 85.12 89 ALA A C 1
ATOM 650 O O . ALA A 1 89 ? -10.208 -1.509 11.274 1.00 85.12 89 ALA A O 1
ATOM 651 N N . ILE A 1 90 ? -8.646 -2.072 9.777 1.00 86.38 90 ILE A N 1
ATOM 652 C CA . ILE A 1 90 ? -7.910 -3.020 10.641 1.00 86.38 90 ILE A CA 1
ATOM 653 C C . ILE A 1 90 ? -7.539 -2.434 12.024 1.00 86.38 90 ILE A C 1
ATOM 655 O O . ILE A 1 90 ? -7.616 -3.158 13.024 1.00 86.38 90 ILE A O 1
ATOM 659 N N . PRO A 1 91 ? -7.156 -1.148 12.157 1.00 81.06 91 PRO A N 1
ATOM 660 C CA . PRO A 1 91 ? -6.864 -0.558 13.463 1.00 81.06 91 PRO A CA 1
ATOM 661 C C . PRO A 1 91 ? -8.098 -0.244 14.324 1.00 81.06 91 PRO A C 1
ATOM 663 O O . PRO A 1 91 ? -7.923 0.049 15.503 1.00 81.06 91 PRO A O 1
ATOM 666 N N . LEU A 1 92 ? -9.317 -0.275 13.768 1.00 77.06 92 LEU A N 1
ATOM 667 C CA . LEU A 1 92 ? -10.523 0.174 14.473 1.00 77.06 92 LEU A CA 1
ATOM 668 C C . LEU A 1 92 ? -11.068 -0.804 15.524 1.00 77.06 92 LEU A C 1
ATOM 670 O O . LEU A 1 92 ? -11.391 -0.323 16.611 1.00 77.06 92 LEU A O 1
ATOM 674 N N . PRO A 1 93 ? -11.219 -2.120 15.255 1.00 79.31 93 PRO A N 1
ATOM 675 C CA . PRO A 1 93 ? -11.771 -3.046 16.240 1.00 79.31 93 PRO A CA 1
ATOM 676 C C . PRO A 1 93 ? -10.984 -3.032 17.549 1.00 79.31 93 PRO A C 1
ATOM 678 O O . PRO A 1 93 ? -9.760 -2.957 17.538 1.00 79.31 93 PRO A O 1
ATOM 681 N N . GLU A 1 94 ? -11.645 -3.159 18.691 1.00 77.31 94 GLU A N 1
ATOM 682 C CA . GLU A 1 94 ? -10.929 -3.291 19.968 1.00 77.31 94 GLU A CA 1
ATOM 683 C C . GLU A 1 94 ? -10.356 -4.703 20.143 1.00 77.31 94 GLU A C 1
ATOM 685 O O . GLU A 1 94 ? -9.259 -4.867 20.674 1.00 77.31 94 GLU A O 1
ATOM 690 N N . ASP A 1 95 ? -11.057 -5.706 19.614 1.00 84.19 95 ASP A N 1
ATOM 691 C CA . ASP A 1 95 ? -10.682 -7.115 19.680 1.00 84.19 95 ASP A CA 1
ATOM 692 C C . ASP A 1 95 ? -9.792 -7.553 18.502 1.00 84.19 95 ASP A C 1
ATOM 694 O O . ASP A 1 95 ? -10.008 -7.177 17.344 1.00 84.19 95 ASP A O 1
ATOM 698 N N . ASP A 1 96 ? -8.792 -8.385 18.799 1.00 88.94 96 ASP A N 1
ATOM 699 C CA . ASP A 1 96 ? -7.843 -8.891 17.803 1.00 88.94 96 ASP A CA 1
ATOM 700 C C . ASP A 1 96 ? -8.468 -9.933 16.866 1.00 88.94 96 ASP A C 1
ATOM 702 O O . ASP A 1 96 ? -8.063 -10.016 15.706 1.00 88.94 96 ASP A O 1
ATOM 706 N N . GLY A 1 97 ? -9.467 -10.696 17.319 1.00 92.31 97 GLY A N 1
ATOM 707 C CA . GLY A 1 97 ? -10.221 -11.616 16.469 1.00 92.31 97 GLY A CA 1
ATOM 708 C C . GLY A 1 97 ? -11.058 -10.865 15.436 1.00 92.31 97 GLY A C 1
ATOM 709 O O . GLY A 1 97 ? -11.033 -11.188 14.246 1.00 92.31 97 GLY A O 1
ATOM 710 N N . GLU A 1 98 ? -11.759 -9.807 15.843 1.00 89.38 98 GLU A N 1
ATOM 711 C CA . GLU A 1 98 ? -12.489 -8.947 14.906 1.00 89.38 98 GLU A CA 1
ATOM 712 C C . GLU A 1 98 ? -11.550 -8.256 13.903 1.00 89.38 98 GLU A C 1
ATOM 714 O O . GLU A 1 98 ? -11.806 -8.295 12.697 1.00 89.38 98 GLU A O 1
ATOM 719 N N . ALA A 1 99 ? -10.430 -7.693 14.363 1.00 89.00 99 ALA A N 1
ATOM 720 C CA . ALA A 1 99 ? -9.429 -7.108 13.472 1.00 89.00 99 ALA A CA 1
ATOM 721 C C . ALA A 1 99 ? -8.850 -8.129 12.488 1.00 89.00 99 ALA A C 1
ATOM 723 O O . ALA A 1 99 ? -8.630 -7.800 11.320 1.00 89.00 99 ALA A O 1
ATOM 724 N N . ALA A 1 100 ? -8.630 -9.372 12.926 1.00 96.31 100 ALA A N 1
ATOM 725 C CA . ALA A 1 100 ? -8.142 -10.432 12.054 1.00 96.31 100 ALA A CA 1
ATOM 726 C C . ALA A 1 100 ? -9.180 -10.796 10.982 1.00 96.31 100 ALA A C 1
ATOM 728 O O . ALA A 1 100 ? -8.813 -10.997 9.826 1.00 96.31 100 ALA A O 1
ATOM 729 N N . ASN A 1 101 ? -10.477 -10.795 11.313 1.00 96.31 101 ASN A N 1
ATOM 730 C CA . ASN A 1 101 ? -11.545 -10.982 10.325 1.00 96.31 101 ASN A CA 1
ATOM 731 C C . ASN A 1 101 ? -11.549 -9.867 9.259 1.00 96.31 101 ASN A C 1
ATOM 733 O O . ASN A 1 101 ? -11.720 -10.160 8.077 1.00 96.31 101 ASN A O 1
ATOM 737 N N . VAL A 1 102 ? -11.306 -8.605 9.643 1.00 94.38 102 VAL A N 1
ATOM 738 C CA . VAL A 1 102 ? -11.160 -7.477 8.697 1.00 94.38 102 VAL A CA 1
ATOM 739 C C . VAL A 1 102 ? -9.901 -7.628 7.831 1.00 94.38 102 VAL A C 1
ATOM 741 O O . VAL A 1 102 ? -9.940 -7.387 6.622 1.00 94.38 102 VAL A O 1
ATOM 744 N N . ALA A 1 103 ? -8.782 -8.059 8.419 1.00 96.12 103 ALA A N 1
ATOM 745 C CA . ALA A 1 103 ? -7.542 -8.297 7.686 1.00 96.12 103 ALA A CA 1
ATOM 746 C C . ALA A 1 103 ? -7.706 -9.423 6.652 1.00 96.12 103 ALA A C 1
ATOM 748 O O . ALA A 1 103 ? -7.323 -9.257 5.497 1.00 96.12 103 ALA A O 1
ATOM 749 N N . VAL A 1 104 ? -8.339 -10.537 7.029 1.00 97.75 104 VAL A N 1
ATOM 750 C CA . VAL A 1 104 ? -8.605 -11.656 6.113 1.00 97.75 104 VAL A CA 1
ATOM 751 C C . VAL A 1 104 ? -9.611 -11.270 5.030 1.00 97.75 104 VAL A C 1
ATOM 753 O O . VAL A 1 104 ? -9.383 -11.602 3.870 1.00 97.75 104 VAL A O 1
ATOM 756 N N . LEU A 1 105 ? -10.661 -10.504 5.353 1.00 97.00 105 LEU A N 1
ATOM 757 C CA . LEU A 1 105 ? -11.543 -9.912 4.340 1.00 97.00 105 LEU A CA 1
ATOM 758 C C . LEU A 1 105 ? -10.740 -9.108 3.308 1.00 97.00 105 LEU A C 1
ATOM 760 O O . LEU A 1 105 ? -10.926 -9.280 2.106 1.00 97.00 105 LEU A O 1
ATOM 764 N N . SER A 1 106 ? -9.817 -8.268 3.780 1.00 96.44 106 SER A N 1
ATOM 765 C CA . SER A 1 106 ? -8.963 -7.450 2.916 1.00 96.44 106 SER A CA 1
ATOM 766 C C . SER A 1 106 ? -8.051 -8.314 2.036 1.00 96.44 106 SER A C 1
ATOM 768 O O . SER A 1 106 ? -7.930 -8.040 0.847 1.00 96.44 106 SER A O 1
ATOM 770 N N . LEU A 1 107 ? -7.464 -9.393 2.574 1.00 97.62 107 LEU A N 1
ATOM 771 C CA . LEU A 1 107 ? -6.652 -10.345 1.799 1.00 97.62 107 LEU A CA 1
ATOM 772 C C . LEU A 1 107 ? -7.469 -11.092 0.739 1.00 97.62 107 LEU A C 1
ATOM 774 O O . LEU A 1 107 ? -6.979 -11.294 -0.369 1.00 97.62 107 LEU A O 1
ATOM 778 N N . ILE A 1 108 ? -8.711 -11.478 1.050 1.00 97.81 108 ILE A N 1
ATOM 779 C CA . ILE A 1 108 ? -9.619 -12.112 0.084 1.00 97.81 108 ILE A CA 1
ATOM 780 C C . ILE A 1 108 ? -9.909 -11.149 -1.070 1.00 97.81 108 ILE A C 1
ATOM 782 O O . ILE A 1 108 ? -9.808 -11.544 -2.229 1.00 97.81 108 ILE A O 1
ATOM 786 N N . LEU A 1 109 ? -10.224 -9.886 -0.766 1.00 97.00 109 LEU A N 1
ATOM 787 C CA . LEU A 1 109 ? -10.456 -8.861 -1.785 1.00 97.00 109 LEU A CA 1
ATOM 788 C C . LEU A 1 109 ? -9.210 -8.635 -2.649 1.00 97.00 109 LEU A C 1
ATOM 790 O O . LEU A 1 109 ? -9.325 -8.652 -3.871 1.00 97.00 109 LEU A O 1
ATOM 794 N N . VAL A 1 110 ? -8.021 -8.554 -2.040 1.00 97.75 110 VAL A N 1
ATOM 795 C CA . VAL A 1 110 ? -6.746 -8.465 -2.773 1.00 97.75 110 VAL A CA 1
ATOM 796 C C . VAL A 1 110 ? -6.553 -9.668 -3.694 1.00 97.75 110 VAL A C 1
ATOM 798 O O . VAL A 1 110 ? -6.164 -9.489 -4.846 1.00 97.75 110 VAL A O 1
ATOM 801 N N . GLY A 1 111 ? -6.853 -10.881 -3.223 1.00 98.00 111 GLY A N 1
ATOM 802 C CA . GLY A 1 111 ? -6.808 -12.094 -4.040 1.00 98.00 111 GLY A CA 1
ATOM 803 C C . GLY A 1 111 ? -7.761 -12.026 -5.236 1.00 98.00 111 GLY A C 1
ATOM 804 O O . GLY A 1 111 ? -7.363 -12.333 -6.357 1.00 98.00 111 GLY A O 1
ATOM 805 N N . ILE A 1 112 ? -8.990 -11.547 -5.031 1.00 97.62 112 ILE A N 1
ATOM 806 C CA . ILE A 1 112 ? -9.964 -11.332 -6.111 1.00 97.62 112 ILE A CA 1
ATOM 807 C C . ILE A 1 112 ? -9.448 -10.282 -7.102 1.00 97.62 112 ILE A C 1
ATOM 809 O O . ILE A 1 112 ? -9.482 -10.517 -8.306 1.00 97.62 112 ILE A O 1
ATOM 813 N N . SER A 1 113 ? -8.919 -9.149 -6.635 1.00 96.56 113 SER A N 1
ATOM 814 C CA . SER A 1 113 ? -8.342 -8.120 -7.508 1.00 96.56 113 SER A CA 1
ATOM 815 C C . SER A 1 113 ? -7.118 -8.617 -8.282 1.00 96.56 113 SER A C 1
ATOM 817 O O . SER A 1 113 ? -6.950 -8.268 -9.452 1.00 96.56 113 SER A O 1
ATOM 819 N N . ALA A 1 114 ? -6.284 -9.465 -7.679 1.00 97.12 114 ALA A N 1
ATOM 820 C CA . ALA A 1 114 ? -5.171 -10.117 -8.364 1.00 97.12 114 ALA A CA 1
ATOM 821 C C . ALA A 1 114 ? -5.671 -11.068 -9.465 1.00 97.12 114 ALA A C 1
ATOM 823 O O . ALA A 1 114 ? -5.180 -11.016 -10.587 1.00 97.12 114 ALA A O 1
ATOM 824 N N . LEU A 1 115 ? -6.702 -11.874 -9.199 1.00 97.12 115 LEU A N 1
ATOM 825 C CA . LEU A 1 115 ? -7.307 -12.740 -10.217 1.00 97.12 115 LEU A CA 1
ATOM 826 C C . LEU A 1 115 ? -7.942 -11.935 -11.358 1.00 97.12 115 LEU A C 1
ATOM 828 O O . LEU A 1 115 ? -7.690 -12.228 -12.523 1.00 97.12 115 LEU A O 1
ATOM 832 N N . LEU A 1 116 ? -8.714 -10.892 -11.042 1.00 95.94 116 LEU A N 1
ATOM 833 C CA . LEU A 1 116 ? -9.342 -10.024 -12.043 1.00 95.94 116 LEU A CA 1
ATOM 834 C C . LEU A 1 116 ? -8.304 -9.298 -12.905 1.00 95.94 116 LEU A C 1
ATOM 836 O O . LEU A 1 116 ? -8.463 -9.235 -14.122 1.00 95.94 116 LEU A O 1
ATOM 840 N N . SER A 1 117 ? -7.227 -8.787 -12.300 1.00 94.94 117 SER A N 1
ATOM 841 C CA . SER A 1 117 ? -6.121 -8.189 -13.059 1.00 94.94 117 SER A CA 1
ATOM 842 C C . SER A 1 117 ? -5.384 -9.223 -13.913 1.00 94.94 117 SER A C 1
ATOM 844 O O . SER A 1 117 ? -5.012 -8.907 -15.037 1.00 94.94 117 SER A O 1
ATOM 846 N N . GLY A 1 118 ? -5.252 -10.469 -13.449 1.00 95.12 118 GLY A N 1
ATOM 847 C CA . GLY A 1 118 ? -4.721 -11.574 -14.248 1.00 95.12 118 GLY A CA 1
ATOM 848 C C . GLY A 1 118 ? -5.587 -11.879 -15.470 1.00 95.12 118 GLY A C 1
ATOM 849 O O . GLY A 1 118 ? -5.071 -11.949 -16.581 1.00 95.12 118 GLY A O 1
ATOM 850 N N . VAL A 1 119 ? -6.908 -11.981 -15.296 1.00 95.25 119 VAL A N 1
ATOM 851 C CA . VAL A 1 119 ? -7.856 -12.166 -16.409 1.00 95.25 119 VAL A CA 1
ATOM 852 C C . VAL A 1 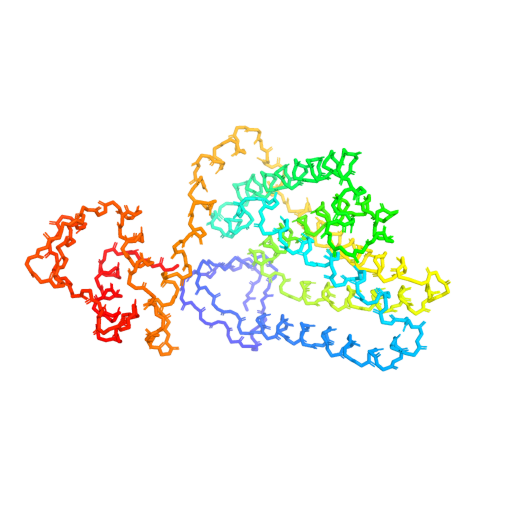119 ? -7.788 -10.991 -17.386 1.00 95.25 119 VAL A C 1
ATOM 854 O O . VAL A 1 119 ? -7.722 -11.203 -18.594 1.00 95.25 119 VAL A O 1
ATOM 857 N N . LEU A 1 120 ? -7.739 -9.755 -16.882 1.00 93.06 120 LEU A N 1
ATOM 858 C CA . LEU A 1 120 ? -7.611 -8.557 -17.712 1.00 93.06 120 LEU A CA 1
ATOM 859 C C . LEU A 1 120 ? -6.330 -8.586 -18.555 1.00 93.06 120 LEU A C 1
ATOM 861 O O . LEU A 1 120 ? -6.370 -8.286 -19.745 1.00 93.06 120 LEU A O 1
ATOM 865 N N . VAL A 1 121 ? -5.208 -8.978 -17.951 1.00 93.25 121 VAL A N 1
ATOM 866 C CA . VAL A 1 121 ? -3.919 -9.120 -18.638 1.00 93.25 121 VAL A CA 1
ATOM 867 C C . VAL A 1 121 ? -3.977 -10.199 -19.719 1.00 93.25 121 VAL A C 1
ATOM 869 O O . VAL A 1 121 ? -3.490 -9.966 -20.821 1.00 93.25 121 VAL A O 1
ATOM 872 N N . LEU A 1 122 ? -4.586 -11.352 -19.437 1.00 93.00 122 LEU A N 1
ATOM 873 C CA . LEU A 1 122 ? -4.695 -12.442 -20.411 1.00 93.00 122 LEU A CA 1
ATOM 874 C C . LEU A 1 122 ? -5.556 -12.060 -21.622 1.00 93.00 122 LEU A C 1
ATOM 876 O O . LEU A 1 122 ? -5.247 -12.468 -22.736 1.00 93.00 122 LEU A O 1
ATOM 880 N N . LEU A 1 123 ? -6.624 -11.288 -21.409 1.00 94.31 123 LEU A N 1
ATOM 881 C CA . LEU A 1 123 ? -7.566 -10.925 -22.470 1.00 94.31 123 LEU A CA 1
ATOM 882 C C . LEU A 1 123 ? -7.149 -9.672 -23.249 1.00 94.31 123 LEU A C 1
ATOM 884 O O . LEU A 1 123 ? -7.371 -9.606 -24.453 1.00 94.31 123 LEU A O 1
ATOM 888 N N . LEU A 1 124 ? -6.590 -8.669 -22.566 1.00 93.88 124 LEU A N 1
ATOM 889 C CA . LEU A 1 124 ? -6.379 -7.322 -23.110 1.00 93.88 124 LEU A CA 1
ATOM 890 C C . LEU A 1 124 ? -4.944 -6.806 -22.939 1.00 93.88 124 LEU A C 1
ATOM 892 O O . LEU A 1 124 ? -4.679 -5.654 -23.265 1.00 93.88 124 LEU A O 1
ATOM 896 N N . GLY A 1 125 ? -4.005 -7.615 -22.440 1.00 90.12 125 GLY A N 1
ATOM 897 C CA . GLY A 1 125 ? -2.653 -7.158 -22.107 1.00 90.12 125 GLY A CA 1
ATOM 898 C C . GLY A 1 125 ? -1.907 -6.504 -23.274 1.00 90.12 125 GLY A C 1
ATOM 899 O O . GLY A 1 125 ? -1.322 -5.440 -23.100 1.00 90.12 125 GLY A O 1
ATOM 900 N N . THR A 1 126 ? -1.965 -7.079 -24.475 1.00 91.38 126 THR A N 1
ATOM 901 C CA . THR A 1 126 ? -1.333 -6.489 -25.670 1.00 91.38 126 THR A CA 1
ATOM 902 C C . THR A 1 126 ? -1.984 -5.161 -26.055 1.00 91.38 126 THR A C 1
ATOM 904 O O . THR A 1 126 ? -1.300 -4.147 -26.143 1.00 91.38 126 THR A O 1
ATOM 907 N N . ALA A 1 127 ? -3.316 -5.130 -26.152 1.00 92.44 127 ALA A N 1
ATOM 908 C CA . ALA A 1 127 ? -4.075 -3.924 -26.482 1.00 92.44 127 ALA A CA 1
ATOM 909 C C . ALA A 1 127 ? -3.855 -2.785 -25.469 1.00 92.44 127 ALA A C 1
ATOM 911 O O . ALA A 1 127 ? -3.750 -1.621 -25.852 1.00 92.44 127 ALA A O 1
ATOM 912 N N . ILE A 1 128 ? -3.757 -3.110 -24.175 1.00 90.94 128 ILE A N 1
ATOM 913 C CA . ILE A 1 128 ? -3.459 -2.135 -23.122 1.00 90.94 128 ILE A CA 1
ATOM 914 C C . ILE A 1 128 ? -2.028 -1.601 -23.281 1.00 90.94 128 ILE A C 1
ATOM 916 O O . ILE A 1 128 ? -1.821 -0.397 -23.157 1.00 90.94 128 ILE A O 1
ATOM 920 N N . ALA A 1 129 ? -1.043 -2.460 -23.558 1.00 91.38 129 ALA A N 1
ATOM 921 C CA . ALA A 1 129 ? 0.349 -2.042 -23.731 1.00 91.38 129 ALA A CA 1
ATOM 922 C C . ALA A 1 129 ? 0.521 -1.105 -24.939 1.00 91.38 129 ALA A C 1
ATOM 924 O O . ALA A 1 129 ? 1.201 -0.082 -24.831 1.00 91.38 129 ALA A O 1
ATOM 925 N N . ASP A 1 130 ? -0.160 -1.408 -26.045 1.00 91.50 130 ASP A N 1
ATOM 926 C CA . ASP A 1 130 ? -0.166 -0.574 -27.248 1.00 91.50 130 ASP A CA 1
ATOM 927 C C . ASP A 1 130 ? -0.859 0.772 -26.995 1.00 91.50 130 ASP A C 1
ATOM 929 O O . ASP A 1 130 ? -0.318 1.824 -27.335 1.00 91.50 130 ASP A O 1
ATOM 933 N N . ALA A 1 131 ? -2.015 0.766 -26.319 1.00 91.88 131 ALA A N 1
ATOM 934 C CA . ALA A 1 131 ? -2.742 1.987 -25.963 1.00 91.88 131 ALA A CA 1
ATOM 935 C C . ALA A 1 131 ? -1.961 2.895 -24.996 1.00 91.88 131 ALA A C 1
ATOM 937 O O . ALA A 1 131 ? -2.110 4.116 -25.034 1.00 91.88 131 ALA A O 1
ATOM 938 N N . LEU A 1 132 ? -1.122 2.312 -24.135 1.00 89.94 132 LEU A N 1
ATOM 939 C CA . LEU A 1 132 ? -0.229 3.046 -23.234 1.00 89.94 132 LEU A CA 1
ATOM 940 C C . LEU A 1 132 ? 1.042 3.559 -23.931 1.00 89.94 132 LEU A C 1
ATOM 942 O O . LEU A 1 132 ? 1.826 4.264 -23.299 1.00 89.94 132 LEU A O 1
ATOM 946 N N . GLY A 1 133 ? 1.261 3.216 -25.206 1.00 90.31 133 GLY A N 1
ATOM 947 C CA . GLY A 1 133 ? 2.453 3.601 -25.960 1.00 90.31 133 GLY A CA 1
ATOM 948 C C . GLY A 1 133 ? 3.717 2.845 -25.546 1.00 90.31 133 GLY A C 1
ATOM 949 O O . GLY A 1 133 ? 4.819 3.309 -25.829 1.00 90.31 133 GLY A O 1
ATOM 950 N N . VAL A 1 134 ? 3.581 1.693 -24.874 1.00 88.94 134 VAL A N 1
ATOM 951 C CA . VAL A 1 134 ? 4.716 0.881 -24.406 1.00 88.94 134 VAL A CA 1
ATOM 952 C C . VAL A 1 134 ? 4.511 -0.606 -24.745 1.00 88.94 134 VAL A C 1
ATOM 954 O O . VAL A 1 134 ? 4.310 -1.423 -23.843 1.00 88.94 134 VAL A O 1
ATOM 957 N N . PRO A 1 135 ? 4.605 -1.008 -26.030 1.00 88.62 135 PRO A N 1
ATOM 958 C CA . PRO A 1 135 ? 4.340 -2.388 -26.463 1.00 88.62 135 PRO A CA 1
ATOM 959 C C . PRO A 1 135 ? 5.239 -3.433 -25.786 1.00 88.62 135 PRO A C 1
ATOM 961 O O . PRO A 1 135 ? 4.807 -4.546 -25.490 1.00 88.62 135 PRO A O 1
ATOM 964 N N . ALA A 1 136 ? 6.483 -3.059 -25.458 1.00 87.19 136 ALA A N 1
ATOM 965 C CA . ALA A 1 136 ? 7.429 -3.920 -24.746 1.00 87.19 136 ALA A CA 1
ATOM 966 C C . ALA A 1 136 ? 6.916 -4.379 -23.365 1.00 87.19 136 ALA A C 1
ATOM 968 O O . ALA A 1 136 ? 7.363 -5.403 -22.852 1.00 87.19 136 ALA A O 1
ATOM 969 N N . LEU A 1 137 ? 5.951 -3.663 -22.773 1.00 87.62 137 LEU A N 1
ATOM 970 C CA . LEU A 1 137 ? 5.349 -4.020 -21.491 1.00 87.62 137 LEU A CA 1
ATOM 971 C C . LEU A 1 137 ? 4.450 -5.262 -21.579 1.00 87.62 137 LEU A C 1
ATOM 973 O O . LEU A 1 137 ? 4.283 -5.955 -20.574 1.00 87.62 137 LEU A O 1
ATOM 977 N N . ALA A 1 138 ? 3.912 -5.583 -22.762 1.00 87.56 138 ALA A N 1
ATOM 978 C CA . ALA A 1 138 ? 3.000 -6.712 -22.952 1.00 87.56 138 ALA A CA 1
ATOM 979 C C . ALA A 1 138 ? 3.618 -8.043 -22.489 1.00 87.56 138 ALA A C 1
ATOM 981 O O . ALA A 1 138 ? 2.949 -8.841 -21.832 1.00 87.56 138 ALA A O 1
ATOM 982 N N . GLY A 1 139 ? 4.918 -8.248 -22.744 1.00 86.50 139 GLY A N 1
ATOM 983 C CA . GLY A 1 139 ? 5.656 -9.443 -22.314 1.00 86.50 139 GLY A CA 1
ATOM 984 C C . GLY A 1 139 ? 5.847 -9.560 -20.796 1.00 86.50 139 GLY A C 1
ATOM 985 O O . GLY A 1 139 ? 6.155 -10.638 -20.288 1.00 86.50 139 GLY A O 1
ATOM 986 N N . TYR A 1 140 ? 5.627 -8.473 -20.055 1.00 88.56 140 TYR A N 1
ATOM 987 C CA . TYR A 1 140 ? 5.826 -8.398 -18.607 1.00 88.56 140 TYR A CA 1
ATOM 988 C C . TYR A 1 140 ? 4.527 -8.206 -17.826 1.00 88.56 140 TYR A C 1
ATOM 990 O O . TYR A 1 140 ? 4.546 -8.247 -16.598 1.00 88.56 140 TYR A O 1
ATOM 998 N N . PHE A 1 141 ? 3.386 -8.027 -18.495 1.00 88.81 141 PHE A N 1
ATOM 999 C CA . PHE A 1 141 ? 2.128 -7.728 -17.814 1.00 88.81 141 PHE A CA 1
ATOM 1000 C C . PHE A 1 141 ? 1.625 -8.832 -16.892 1.00 88.81 141 PHE A C 1
ATOM 1002 O O . PHE A 1 141 ? 0.880 -8.547 -15.958 1.00 88.81 141 PHE A O 1
ATOM 1009 N N . TRP A 1 142 ? 2.078 -10.070 -17.070 1.00 90.12 142 TRP A N 1
ATOM 1010 C CA . TRP A 1 142 ? 1.801 -11.149 -16.124 1.00 90.12 142 TRP A CA 1
ATOM 1011 C C . TRP A 1 142 ? 2.361 -10.868 -14.713 1.00 90.12 142 TRP A C 1
ATOM 1013 O O . TRP A 1 142 ? 1.864 -11.434 -13.741 1.00 90.12 142 TRP A O 1
ATOM 1023 N N . LEU A 1 143 ? 3.341 -9.964 -14.568 1.00 92.75 143 LEU A N 1
ATOM 1024 C CA . LEU A 1 143 ? 3.821 -9.498 -13.263 1.00 92.75 143 LEU A CA 1
ATOM 1025 C C . LEU A 1 143 ? 2.791 -8.627 -12.535 1.00 92.75 143 LEU A C 1
ATOM 1027 O O . LEU A 1 143 ? 2.827 -8.550 -11.310 1.00 92.75 143 LEU A O 1
ATOM 1031 N N . LEU A 1 144 ? 1.853 -8.003 -13.253 1.00 93.25 144 LEU A N 1
ATOM 1032 C CA . LEU A 1 144 ? 0.842 -7.119 -12.677 1.00 93.25 144 LEU A CA 1
ATOM 1033 C C . LEU A 1 144 ? -0.022 -7.812 -11.607 1.00 93.25 144 LEU A C 1
ATOM 1035 O O . LEU A 1 144 ? -0.045 -7.305 -10.485 1.00 93.25 144 LEU A O 1
ATOM 1039 N N . PRO A 1 145 ? -0.687 -8.962 -11.859 1.00 95.44 145 PRO A N 1
ATOM 1040 C CA . PRO A 1 145 ? -1.458 -9.652 -10.821 1.00 95.44 145 PRO A CA 1
ATOM 1041 C C . PRO A 1 145 ? -0.603 -10.069 -9.620 1.00 95.44 145 PRO A C 1
ATOM 1043 O O . PRO A 1 145 ? -1.068 -10.005 -8.481 1.00 95.44 145 PRO A O 1
ATOM 1046 N N . VAL A 1 146 ? 0.665 -10.429 -9.846 1.00 95.00 146 VAL A N 1
ATOM 1047 C CA . VAL A 1 146 ? 1.612 -10.768 -8.773 1.00 95.00 146 VAL A CA 1
ATOM 1048 C C . VAL A 1 146 ? 1.933 -9.535 -7.924 1.00 95.00 146 VAL A C 1
ATOM 1050 O O . VAL A 1 146 ? 1.878 -9.598 -6.696 1.00 95.00 146 VAL A O 1
ATOM 1053 N N . GLY A 1 147 ? 2.206 -8.391 -8.554 1.00 94.50 147 GLY A N 1
ATOM 1054 C CA . GLY A 1 147 ? 2.438 -7.125 -7.863 1.00 94.50 147 GLY A CA 1
ATOM 1055 C C . GLY A 1 147 ? 1.202 -6.623 -7.112 1.00 94.50 147 GLY A C 1
ATOM 1056 O O . GLY A 1 147 ? 1.329 -6.135 -5.993 1.00 94.50 147 GLY A O 1
ATOM 1057 N N . VAL A 1 148 ? -0.002 -6.797 -7.667 1.00 95.75 148 VAL A N 1
ATOM 1058 C CA . VAL A 1 148 ? -1.268 -6.471 -6.984 1.00 95.75 148 VAL A CA 1
ATOM 1059 C C . VAL A 1 148 ? -1.447 -7.333 -5.737 1.00 95.75 148 VAL A C 1
ATOM 1061 O O . VAL A 1 148 ? -1.769 -6.805 -4.671 1.00 95.75 148 VAL A O 1
ATOM 1064 N N . LEU A 1 149 ? -1.197 -8.640 -5.850 1.00 96.12 149 LEU A N 1
ATOM 1065 C CA . LEU A 1 149 ? -1.298 -9.578 -4.736 1.00 96.12 149 LEU A CA 1
ATOM 1066 C C . LEU A 1 149 ? -0.317 -9.222 -3.613 1.00 96.12 149 LEU A C 1
ATOM 1068 O O . LEU A 1 149 ? -0.718 -9.096 -2.457 1.00 96.12 149 LEU A O 1
ATOM 1072 N N . LEU A 1 150 ? 0.961 -9.031 -3.949 1.00 94.94 150 LEU A N 1
ATOM 1073 C CA . LEU A 1 150 ? 2.012 -8.750 -2.972 1.00 94.94 150 LEU A CA 1
ATOM 1074 C C . LEU A 1 150 ? 1.883 -7.348 -2.377 1.00 94.94 150 LEU A C 1
ATOM 1076 O O . LEU A 1 150 ? 1.928 -7.198 -1.161 1.00 94.94 150 LEU A O 1
ATOM 1080 N N . GLY A 1 151 ? 1.663 -6.322 -3.198 1.00 93.88 151 GLY A N 1
ATOM 1081 C CA . GLY A 1 151 ? 1.481 -4.947 -2.733 1.00 93.88 151 GLY A CA 1
ATOM 1082 C C . GLY A 1 151 ? 0.210 -4.762 -1.900 1.00 93.88 151 GLY A C 1
ATOM 1083 O O . GLY A 1 151 ? 0.229 -4.074 -0.873 1.00 93.88 151 GLY A O 1
ATOM 1084 N N . GLY A 1 152 ? -0.887 -5.423 -2.284 1.00 94.56 152 GLY A N 1
ATOM 1085 C CA . GLY A 1 152 ? -2.119 -5.462 -1.498 1.00 94.56 152 GLY A CA 1
ATOM 1086 C C . GLY A 1 152 ? -1.926 -6.183 -0.163 1.00 94.56 152 GLY A C 1
ATOM 1087 O O . GLY A 1 152 ? -2.248 -5.627 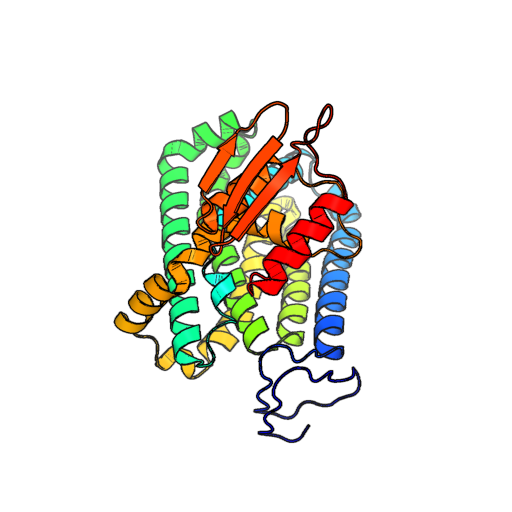0.888 1.00 94.56 152 GLY A O 1
ATOM 1088 N N . ALA A 1 153 ? -1.322 -7.375 -0.168 1.00 96.12 153 ALA A N 1
ATOM 1089 C CA . ALA A 1 153 ? -1.030 -8.122 1.055 1.00 96.12 153 ALA A CA 1
ATOM 1090 C C . ALA A 1 153 ? -0.065 -7.366 1.985 1.00 96.12 153 ALA A C 1
ATOM 1092 O O . ALA A 1 153 ? -0.311 -7.288 3.191 1.00 96.12 153 ALA A O 1
ATOM 1093 N N . TYR A 1 154 ? 0.983 -6.739 1.437 1.00 94.94 154 TYR A N 1
ATOM 1094 C CA . TYR A 1 154 ? 1.871 -5.848 2.186 1.00 94.94 154 TYR A CA 1
ATOM 1095 C C . TYR A 1 154 ? 1.079 -4.744 2.882 1.00 94.94 154 TYR A C 1
ATOM 1097 O O . TYR A 1 154 ? 1.290 -4.493 4.067 1.00 94.94 154 TYR A O 1
ATOM 1105 N N . SER A 1 155 ? 0.145 -4.108 2.170 1.00 93.31 155 SER A N 1
ATOM 1106 C CA . SER A 1 155 ? -0.674 -3.026 2.721 1.00 93.31 155 SER A CA 1
ATOM 1107 C C . SER A 1 155 ? -1.516 -3.515 3.900 1.00 93.31 155 SER A C 1
ATOM 1109 O O . SER A 1 155 ? -1.484 -2.895 4.965 1.00 93.31 155 SER A O 1
ATOM 1111 N N . VAL A 1 156 ? -2.177 -4.671 3.771 1.00 95.38 156 VAL A N 1
ATOM 1112 C CA . VAL A 1 156 ? -2.937 -5.302 4.864 1.00 95.38 156 VAL A CA 1
ATOM 1113 C C . VAL A 1 156 ? -2.051 -5.563 6.087 1.00 95.38 156 VAL A C 1
ATOM 1115 O O . VAL A 1 156 ? -2.383 -5.147 7.201 1.00 95.38 156 VAL A O 1
ATOM 1118 N N . PHE A 1 157 ? -0.897 -6.211 5.905 1.00 95.25 157 PHE A N 1
ATOM 1119 C CA . PHE A 1 157 ? -0.001 -6.528 7.021 1.00 95.25 157 PHE A CA 1
ATOM 1120 C C . PHE A 1 157 ? 0.692 -5.297 7.610 1.00 95.25 157 PHE A C 1
ATOM 1122 O O . PHE A 1 157 ? 0.999 -5.272 8.805 1.00 95.25 157 PHE A O 1
ATOM 1129 N N . ASN A 1 158 ? 0.903 -4.251 6.814 1.00 91.25 158 ASN A N 1
ATOM 1130 C CA . ASN A 1 158 ? 1.366 -2.959 7.293 1.00 91.25 158 ASN A CA 1
ATOM 1131 C C . ASN A 1 158 ? 0.325 -2.323 8.226 1.00 91.25 158 ASN A C 1
ATOM 1133 O O . ASN A 1 158 ? 0.682 -1.943 9.339 1.00 91.25 158 ASN A O 1
ATOM 1137 N N . TYR A 1 159 ? -0.961 -2.295 7.856 1.00 88.94 159 TYR A N 1
ATOM 1138 C CA . TYR A 1 159 ? -2.025 -1.796 8.742 1.00 88.94 159 TYR A CA 1
ATOM 1139 C C . TYR A 1 159 ? -2.198 -2.648 10.006 1.00 88.94 159 TYR A C 1
ATOM 1141 O O . TYR A 1 159 ? -2.372 -2.100 11.098 1.00 88.94 159 TYR A O 1
ATOM 1149 N N . TRP A 1 160 ? -2.041 -3.972 9.910 1.00 91.00 160 TRP A N 1
ATOM 1150 C CA . TRP A 1 160 ? -1.965 -4.842 11.089 1.00 91.00 160 TRP A CA 1
ATOM 1151 C C . TRP A 1 160 ? -0.771 -4.505 11.998 1.00 91.00 160 TRP A C 1
ATOM 1153 O O . TRP A 1 160 ? -0.868 -4.464 13.229 1.00 91.00 160 TRP A O 1
ATOM 1163 N N . SER A 1 161 ? 0.384 -4.226 11.402 1.00 87.44 161 SER A N 1
ATOM 1164 C CA . SER A 1 161 ? 1.596 -3.861 12.139 1.00 87.44 161 SER A CA 1
ATOM 1165 C C . SER A 1 161 ? 1.477 -2.480 12.786 1.00 87.44 161 SER A C 1
ATOM 1167 O O . SER A 1 161 ? 2.000 -2.270 13.881 1.00 87.44 161 SER A O 1
ATOM 1169 N N . VAL A 1 162 ? 0.744 -1.554 12.159 1.00 82.44 162 VAL A N 1
ATOM 1170 C CA . VAL A 1 162 ? 0.377 -0.257 12.746 1.00 82.44 162 VAL A CA 1
ATOM 1171 C C . VAL A 1 162 ? -0.541 -0.461 13.951 1.00 82.44 162 VAL A C 1
ATOM 1173 O O . VAL A 1 162 ? -0.256 0.091 15.015 1.00 82.44 162 VAL A O 1
ATOM 1176 N N . ARG A 1 163 ? -1.576 -1.308 13.834 1.00 83.75 163 ARG A N 1
ATOM 1177 C CA . ARG A 1 163 ? -2.464 -1.686 14.951 1.00 83.75 163 ARG A 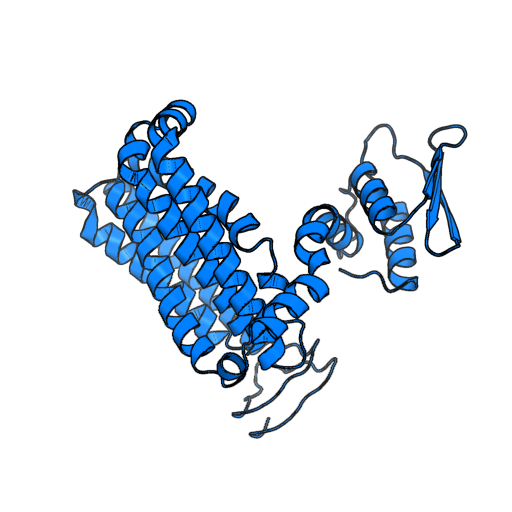CA 1
ATOM 1178 C C . ARG A 1 163 ? -1.669 -2.223 16.143 1.00 83.75 163 ARG A C 1
ATOM 1180 O O . ARG A 1 163 ? -1.841 -1.763 17.267 1.00 83.75 163 ARG A O 1
ATOM 1187 N N . THR A 1 164 ? -0.760 -3.161 15.885 1.00 84.12 164 THR A N 1
ATOM 1188 C CA . THR A 1 164 ? 0.092 -3.788 16.913 1.00 84.12 164 THR A CA 1
ATOM 1189 C C . THR A 1 164 ? 1.315 -2.944 17.298 1.00 84.12 164 THR A C 1
ATOM 1191 O O . THR A 1 164 ? 2.141 -3.380 18.099 1.00 84.12 164 THR A O 1
ATOM 1194 N N . LYS A 1 165 ? 1.432 -1.720 16.758 1.00 78.00 165 LYS A N 1
ATOM 1195 C CA . LYS A 1 165 ? 2.460 -0.713 17.083 1.00 78.00 165 LYS A CA 1
ATOM 1196 C C . LYS A 1 165 ? 3.895 -1.187 16.829 1.00 78.00 165 LYS A C 1
ATOM 1198 O O . LYS A 1 165 ? 4.849 -0.704 17.440 1.00 78.00 165 LYS A O 1
ATOM 1203 N N . ARG A 1 166 ? 4.078 -2.090 15.862 1.00 82.06 166 ARG A N 1
ATOM 1204 C CA . ARG A 1 166 ? 5.375 -2.637 15.432 1.00 82.06 166 ARG A CA 1
ATOM 1205 C C . ARG A 1 166 ? 6.100 -1.703 14.456 1.00 82.06 166 ARG A C 1
ATOM 1207 O O . ARG A 1 166 ? 6.570 -2.122 13.401 1.00 82.06 166 ARG A O 1
ATOM 1214 N N . PHE A 1 167 ? 6.225 -0.425 14.816 1.00 83.50 167 PHE A N 1
ATOM 1215 C CA . PHE A 1 167 ? 6.804 0.608 13.945 1.00 83.50 167 PHE A CA 1
ATOM 1216 C C . PHE A 1 167 ? 8.255 0.321 13.537 1.00 83.50 167 PHE A C 1
ATOM 1218 O O . PHE A 1 167 ? 8.634 0.599 12.403 1.00 83.50 167 PHE A O 1
ATOM 1225 N N . GLY A 1 168 ? 9.050 -0.284 14.428 1.00 83.56 168 GLY A N 1
ATOM 1226 C CA . GLY A 1 168 ? 10.422 -0.701 14.122 1.00 83.56 168 GLY A CA 1
ATOM 1227 C C . GLY A 1 168 ? 10.492 -1.807 13.067 1.00 83.56 168 GLY A C 1
ATOM 1228 O O . GLY A 1 168 ? 11.326 -1.742 12.171 1.00 83.56 168 GLY A O 1
ATOM 1229 N N . THR A 1 169 ? 9.575 -2.778 13.117 1.00 86.94 169 THR A N 1
ATOM 1230 C CA . THR A 1 169 ? 9.474 -3.828 12.095 1.00 86.94 169 THR A CA 1
ATOM 1231 C C . THR A 1 169 ? 9.078 -3.229 10.749 1.00 86.94 169 THR A C 1
ATOM 1233 O O . THR A 1 169 ? 9.732 -3.518 9.754 1.00 86.94 169 THR A O 1
ATOM 1236 N N . ILE A 1 170 ? 8.082 -2.332 10.720 1.00 87.56 170 ILE A N 1
ATOM 1237 C CA . ILE A 1 170 ? 7.677 -1.627 9.492 1.00 87.56 170 ILE A CA 1
ATOM 1238 C C . ILE A 1 170 ? 8.866 -0.854 8.903 1.00 87.56 170 ILE A C 1
ATOM 1240 O O . ILE A 1 170 ? 9.173 -1.010 7.723 1.00 87.56 170 ILE A O 1
ATOM 1244 N N . ALA A 1 171 ? 9.567 -0.065 9.723 1.00 86.94 171 ALA A N 1
ATOM 1245 C CA . ALA A 1 171 ? 10.753 0.683 9.307 1.00 86.94 171 ALA A CA 1
ATOM 1246 C C . ALA A 1 171 ? 11.839 -0.233 8.718 1.00 86.94 171 ALA A C 1
ATOM 1248 O O . ALA A 1 171 ? 12.367 0.055 7.644 1.00 86.94 171 ALA A O 1
ATOM 1249 N N . GLY A 1 172 ? 12.114 -1.362 9.381 1.00 90.19 172 GLY A N 1
ATOM 1250 C CA . GLY A 1 172 ? 13.037 -2.384 8.893 1.00 90.19 172 GLY A CA 1
ATOM 1251 C C . GLY A 1 172 ? 12.621 -2.945 7.535 1.00 90.19 172 GLY A C 1
ATOM 1252 O O . GLY A 1 172 ? 13.456 -3.030 6.640 1.00 90.19 172 GLY A O 1
ATOM 1253 N N . THR A 1 173 ? 11.328 -3.231 7.329 1.00 90.94 173 THR A N 1
ATOM 1254 C CA . THR A 1 173 ? 10.854 -3.735 6.030 1.00 90.94 173 THR A CA 1
ATOM 1255 C C . THR A 1 173 ? 11.085 -2.745 4.901 1.00 90.94 173 THR A C 1
ATOM 1257 O O . THR A 1 173 ? 11.552 -3.160 3.851 1.00 90.94 173 THR A O 1
ATOM 1260 N N . LYS A 1 174 ? 10.854 -1.442 5.109 1.00 89.19 174 LYS A N 1
ATOM 1261 C CA . LYS A 1 174 ? 11.098 -0.426 4.072 1.00 89.19 174 LYS A CA 1
ATOM 1262 C C . LYS A 1 174 ? 12.568 -0.377 3.658 1.00 89.19 174 LYS A C 1
ATOM 1264 O O . LYS A 1 174 ? 12.871 -0.264 2.473 1.00 89.19 174 LYS A O 1
ATOM 1269 N N . LEU A 1 175 ? 13.476 -0.502 4.626 1.00 91.12 175 LEU A N 1
ATOM 1270 C CA . LEU A 1 175 ? 14.910 -0.544 4.359 1.00 91.12 175 LEU A CA 1
ATOM 1271 C C . LEU A 1 175 ? 15.307 -1.828 3.619 1.00 91.12 175 LEU A C 1
ATOM 1273 O O . LEU A 1 175 ? 15.982 -1.754 2.596 1.00 91.12 175 LEU A O 1
ATOM 1277 N N . SER A 1 176 ? 14.850 -2.993 4.088 1.00 90.75 176 SER A N 1
ATOM 1278 C CA . SER A 1 176 ? 15.104 -4.278 3.424 1.00 90.75 176 SER A CA 1
ATOM 1279 C C . SER A 1 176 ? 14.522 -4.324 2.010 1.00 90.75 176 SER A C 1
ATOM 1281 O O . SER A 1 176 ? 15.158 -4.872 1.118 1.00 90.75 176 SER A O 1
ATOM 1283 N N . GLN A 1 177 ? 13.356 -3.715 1.783 1.00 92.44 177 GLN A N 1
ATOM 1284 C CA . GLN A 1 177 ? 12.739 -3.570 0.464 1.00 92.44 177 GLN A CA 1
ATOM 1285 C C . GLN A 1 177 ? 13.603 -2.736 -0.476 1.00 92.44 177 GLN A C 1
ATOM 1287 O O . GLN A 1 177 ? 13.869 -3.170 -1.595 1.00 92.44 177 GLN A O 1
ATOM 1292 N N . ALA A 1 178 ? 14.065 -1.565 -0.029 1.00 92.12 178 ALA A N 1
ATOM 1293 C CA . ALA A 1 178 ? 14.923 -0.701 -0.834 1.00 92.12 178 ALA A CA 1
ATOM 1294 C C . ALA A 1 178 ? 16.270 -1.375 -1.143 1.00 92.12 178 ALA A C 1
ATOM 1296 O O . ALA A 1 178 ? 16.701 -1.377 -2.293 1.00 92.12 178 ALA A O 1
ATOM 1297 N N . LEU A 1 179 ? 16.890 -2.028 -0.153 1.00 93.06 179 LEU A N 1
ATOM 1298 C CA . LEU A 1 179 ? 18.124 -2.798 -0.340 1.00 93.06 179 LEU A CA 1
ATOM 1299 C C . LEU A 1 179 ? 17.938 -3.953 -1.324 1.00 93.06 179 LEU A C 1
ATOM 1301 O O . LEU A 1 179 ? 18.731 -4.086 -2.250 1.00 93.06 179 LEU A O 1
ATOM 1305 N N . ALA A 1 180 ? 16.890 -4.763 -1.154 1.00 92.31 180 ALA A N 1
ATOM 1306 C CA . ALA A 1 180 ? 16.588 -5.867 -2.061 1.00 92.31 180 ALA A CA 1
ATOM 1307 C C . ALA A 1 180 ? 16.325 -5.359 -3.483 1.00 92.31 180 ALA A C 1
ATOM 1309 O O . ALA A 1 180 ? 16.837 -5.933 -4.438 1.00 92.31 180 ALA A O 1
ATOM 1310 N N . THR A 1 181 ? 15.589 -4.253 -3.617 1.00 93.00 181 THR A N 1
ATOM 1311 C CA . THR A 1 181 ? 15.309 -3.629 -4.916 1.00 93.00 181 THR A CA 1
ATOM 1312 C C . THR A 1 181 ? 16.614 -3.226 -5.599 1.00 93.00 181 THR A C 1
ATOM 1314 O O . THR A 1 181 ? 16.898 -3.705 -6.691 1.00 93.00 181 THR A O 1
ATOM 1317 N N . VAL A 1 182 ? 17.456 -2.426 -4.939 1.00 93.94 182 VAL A N 1
ATOM 1318 C CA . VAL A 1 182 ? 18.737 -1.979 -5.509 1.00 93.94 182 VAL A CA 1
ATOM 1319 C C . VAL A 1 182 ? 19.656 -3.167 -5.808 1.00 93.94 182 VAL A C 1
ATOM 1321 O O . VAL A 1 182 ? 20.243 -3.226 -6.883 1.00 93.94 182 VAL A O 1
ATOM 1324 N N . ALA A 1 183 ? 19.755 -4.148 -4.909 1.00 93.94 183 ALA A N 1
ATOM 1325 C CA . ALA A 1 183 ? 20.594 -5.327 -5.114 1.00 93.94 183 ALA A CA 1
ATOM 1326 C C . ALA A 1 183 ? 20.162 -6.141 -6.344 1.00 93.94 183 ALA A C 1
ATOM 1328 O O . ALA A 1 183 ? 21.008 -6.517 -7.153 1.00 93.94 183 ALA A O 1
ATOM 1329 N N . ILE A 1 184 ? 18.856 -6.370 -6.521 1.00 93.69 184 ILE A N 1
ATOM 1330 C CA . ILE A 1 184 ? 18.319 -7.092 -7.681 1.00 93.69 184 ILE A CA 1
ATOM 1331 C C . ILE A 1 184 ? 18.515 -6.277 -8.963 1.00 93.69 184 ILE A C 1
ATOM 1333 O O . ILE A 1 184 ? 18.903 -6.846 -9.980 1.00 93.69 184 ILE A O 1
ATOM 1337 N N . GLN A 1 185 ? 18.326 -4.955 -8.922 1.00 94.62 185 GLN A N 1
ATOM 1338 C CA . GLN A 1 185 ? 18.580 -4.085 -10.076 1.00 94.62 185 GLN A CA 1
ATOM 1339 C C . GLN A 1 185 ? 20.058 -4.095 -10.484 1.00 94.62 185 GLN A C 1
ATOM 1341 O O . GLN A 1 185 ? 20.368 -4.141 -11.670 1.00 94.62 185 GLN A O 1
ATOM 1346 N N . LEU A 1 186 ? 20.987 -4.077 -9.530 1.00 93.94 186 LEU A N 1
ATOM 1347 C CA . LEU A 1 186 ? 22.415 -4.113 -9.843 1.00 93.94 186 LEU A CA 1
ATOM 1348 C C . LEU A 1 186 ? 22.865 -5.496 -10.320 1.00 93.94 186 LEU A C 1
ATOM 1350 O O . LEU A 1 186 ? 23.628 -5.585 -11.274 1.00 93.94 186 LEU A O 1
ATOM 1354 N N . ALA A 1 187 ? 22.377 -6.576 -9.708 1.00 93.69 187 ALA A N 1
ATOM 1355 C CA . ALA A 1 187 ? 22.714 -7.937 -10.125 1.00 93.69 187 ALA A CA 1
ATOM 1356 C C . ALA A 1 187 ? 22.099 -8.298 -11.489 1.00 93.69 187 ALA A C 1
ATOM 1358 O O . ALA A 1 187 ? 22.717 -8.994 -12.294 1.00 93.69 187 ALA A O 1
ATOM 1359 N N . GLY A 1 188 ? 20.886 -7.812 -11.753 1.00 91.69 188 GLY A N 1
ATOM 1360 C CA . GLY A 1 188 ? 20.097 -8.123 -12.939 1.00 91.69 188 GLY A CA 1
ATOM 1361 C C . GLY A 1 188 ? 20.300 -7.179 -14.121 1.00 91.69 188 GLY A C 1
ATOM 1362 O O . GLY A 1 188 ? 19.581 -7.330 -15.099 1.00 91.69 188 GLY A O 1
ATOM 1363 N N . PHE A 1 189 ? 21.246 -6.232 -14.078 1.00 91.88 189 PHE A N 1
ATOM 1364 C CA . PHE A 1 189 ? 21.336 -5.150 -15.076 1.00 91.88 189 PHE A CA 1
ATOM 1365 C C . PHE A 1 189 ? 21.381 -5.626 -16.536 1.00 91.88 189 PHE A C 1
ATOM 1367 O O . PHE A 1 189 ? 20.812 -4.989 -17.417 1.00 91.88 189 PHE A O 1
ATOM 1374 N N . LYS A 1 190 ? 21.991 -6.789 -16.799 1.00 90.31 190 LYS A N 1
ATOM 1375 C CA . LYS A 1 190 ? 22.061 -7.383 -18.145 1.00 90.31 190 LYS A CA 1
ATOM 1376 C C . LYS A 1 190 ? 20.710 -7.845 -18.696 1.00 90.31 190 LYS A C 1
ATOM 1378 O O . LYS A 1 190 ? 20.609 -8.106 -19.887 1.00 90.31 190 LYS A O 1
ATOM 1383 N N . LEU A 1 191 ? 19.699 -7.984 -17.843 1.00 87.88 191 LEU A N 1
ATOM 1384 C CA . LEU A 1 191 ? 18.349 -8.378 -18.231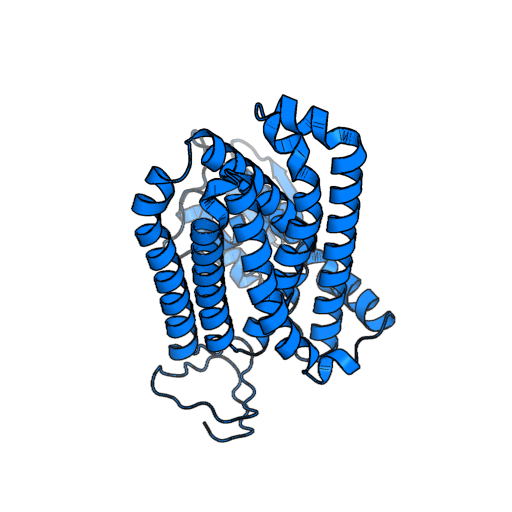 1.00 87.88 191 LEU A CA 1
ATOM 1385 C C . LEU A 1 191 ? 17.503 -7.170 -18.691 1.00 87.88 191 LEU A C 1
ATOM 1387 O O . LEU A 1 191 ? 16.377 -7.362 -19.141 1.00 87.88 191 LEU A O 1
ATOM 1391 N N . GLY A 1 192 ? 18.021 -5.936 -18.595 1.00 87.94 192 GLY A N 1
ATOM 1392 C CA . GLY A 1 192 ? 17.298 -4.716 -18.977 1.00 87.94 192 GLY A CA 1
ATOM 1393 C C . GLY A 1 192 ? 16.080 -4.450 -18.087 1.00 87.94 192 GLY A C 1
ATOM 1394 O O . GLY A 1 192 ? 16.049 -4.853 -16.921 1.00 87.94 192 GLY A O 1
ATOM 1395 N N . GLY A 1 193 ? 15.044 -3.798 -18.621 1.00 85.62 193 GLY A N 1
ATOM 1396 C CA . GLY A 1 193 ? 13.862 -3.359 -17.869 1.00 85.62 193 GLY A CA 1
ATOM 1397 C C . GLY A 1 193 ? 13.151 -4.445 -17.055 1.00 85.62 193 GLY A C 1
ATOM 1398 O O . GLY A 1 193 ? 12.549 -4.139 -16.024 1.00 85.62 193 GLY A O 1
ATOM 1399 N N . ILE A 1 194 ? 13.286 -5.726 -17.418 1.00 88.81 194 ILE A N 1
ATOM 1400 C CA . ILE A 1 194 ? 12.727 -6.830 -16.627 1.00 88.81 194 ILE A CA 1
ATOM 1401 C C . ILE A 1 194 ? 13.334 -6.899 -15.217 1.00 88.81 194 ILE A C 1
ATOM 1403 O O . ILE A 1 194 ? 12.627 -7.213 -14.262 1.00 88.81 194 ILE A O 1
ATOM 1407 N N . ALA A 1 195 ? 14.619 -6.564 -15.049 1.00 91.94 195 ALA A N 1
ATOM 1408 C CA . ALA A 1 195 ? 15.272 -6.555 -13.744 1.00 91.94 195 ALA A CA 1
ATOM 1409 C C . ALA A 1 195 ? 14.725 -5.440 -12.852 1.00 91.94 195 ALA A C 1
ATOM 1411 O O . ALA A 1 195 ? 14.557 -5.652 -11.651 1.00 91.94 195 ALA A O 1
ATOM 1412 N N . LEU A 1 196 ? 14.374 -4.286 -13.433 1.00 91.12 196 LEU A N 1
ATOM 1413 C CA . LEU A 1 196 ? 13.711 -3.202 -12.708 1.00 91.12 196 LEU A CA 1
ATOM 1414 C C . LEU A 1 196 ? 12.332 -3.641 -12.193 1.00 91.12 196 LEU A C 1
ATOM 1416 O O . LEU A 1 196 ? 12.009 -3.407 -11.026 1.00 91.12 196 LEU A O 1
ATOM 1420 N N . LEU A 1 197 ? 11.550 -4.325 -13.035 1.00 92.19 197 LEU A N 1
ATOM 1421 C CA . LEU A 1 197 ? 10.220 -4.832 -12.684 1.00 92.19 197 LEU A CA 1
ATOM 1422 C C . LEU A 1 197 ? 10.291 -5.945 -11.627 1.00 92.19 197 LEU A C 1
ATOM 1424 O O . LEU A 1 197 ? 9.593 -5.885 -10.611 1.00 92.19 197 LEU A O 1
ATOM 1428 N N . TYR A 1 198 ? 11.173 -6.932 -11.816 1.00 90.31 198 TYR A N 1
ATOM 1429 C CA . TYR A 1 198 ? 11.384 -8.006 -10.843 1.00 90.31 198 TYR A CA 1
ATOM 1430 C C . TYR A 1 198 ? 11.872 -7.477 -9.505 1.00 90.31 198 TYR A C 1
ATOM 1432 O O . TYR A 1 198 ? 11.392 -7.933 -8.471 1.00 90.31 198 TYR A O 1
ATOM 1440 N N . ALA A 1 199 ? 12.785 -6.506 -9.503 1.00 92.25 199 ALA A N 1
ATOM 1441 C CA . ALA A 1 199 ? 13.264 -5.890 -8.277 1.00 92.25 199 ALA A CA 1
ATOM 1442 C C . ALA A 1 199 ? 12.128 -5.241 -7.479 1.00 92.25 199 ALA A C 1
ATOM 1444 O O . ALA A 1 199 ? 12.051 -5.434 -6.266 1.00 92.25 199 ALA A O 1
ATOM 1445 N N . GLN A 1 200 ? 11.212 -4.534 -8.150 1.00 89.44 200 GLN A N 1
ATOM 1446 C CA . GLN A 1 200 ? 10.057 -3.921 -7.494 1.00 89.44 200 GLN A CA 1
ATOM 1447 C C . GLN A 1 200 ? 9.130 -4.974 -6.864 1.00 89.44 200 GLN A C 1
ATOM 1449 O O . GLN A 1 200 ? 8.718 -4.826 -5.711 1.00 89.44 200 GLN A O 1
ATOM 1454 N N . VAL A 1 201 ? 8.821 -6.048 -7.597 1.00 90.62 201 VAL A N 1
ATOM 1455 C CA . VAL A 1 201 ? 7.955 -7.137 -7.113 1.00 90.62 201 VAL A CA 1
ATOM 1456 C C . VAL A 1 201 ? 8.629 -7.915 -5.978 1.00 90.62 201 VAL A C 1
ATOM 1458 O O . VAL A 1 201 ? 8.033 -8.117 -4.922 1.00 90.62 201 VAL A O 1
ATOM 1461 N N . ALA A 1 202 ? 9.894 -8.295 -6.149 1.00 87.06 202 ALA A N 1
ATOM 1462 C CA . ALA A 1 202 ? 10.670 -9.031 -5.156 1.00 87.06 202 ALA A CA 1
ATOM 1463 C C . ALA A 1 202 ? 10.891 -8.224 -3.871 1.00 87.06 202 ALA A C 1
ATOM 1465 O O . ALA A 1 202 ? 10.803 -8.781 -2.775 1.00 87.06 202 ALA A O 1
ATOM 1466 N N . GLY A 1 203 ? 11.102 -6.907 -3.981 1.00 85.81 203 GLY A N 1
ATOM 1467 C CA . GLY A 1 203 ? 11.100 -6.007 -2.833 1.00 85.81 203 GLY A CA 1
ATOM 1468 C C . GLY A 1 203 ? 9.796 -6.151 -2.044 1.00 85.81 203 GLY A C 1
ATOM 1469 O O . GLY A 1 203 ? 9.814 -6.500 -0.862 1.00 85.81 203 GLY A O 1
ATOM 1470 N N . GLN A 1 204 ? 8.642 -5.989 -2.699 1.00 84.25 204 GLN A N 1
ATOM 1471 C CA . GLN A 1 204 ? 7.338 -6.155 -2.044 1.00 84.25 204 GLN A CA 1
ATOM 1472 C C . GLN A 1 204 ? 7.163 -7.540 -1.399 1.00 84.25 204 GLN A C 1
ATOM 1474 O O . GLN A 1 204 ? 6.643 -7.612 -0.280 1.00 84.25 204 GLN A O 1
ATOM 1479 N N . SER A 1 205 ? 7.671 -8.613 -2.015 1.00 87.06 205 SER A N 1
ATOM 1480 C CA . SER A 1 205 ? 7.679 -9.962 -1.428 1.00 87.06 205 SER A CA 1
ATOM 1481 C C . SER A 1 205 ? 8.379 -10.008 -0.070 1.00 87.06 205 SER A C 1
ATOM 1483 O O . SER A 1 205 ? 7.793 -10.501 0.893 1.00 87.06 205 SER A O 1
ATOM 1485 N N . VAL A 1 206 ? 9.596 -9.459 0.041 1.00 87.00 206 VAL A N 1
ATOM 1486 C CA . VAL A 1 206 ? 10.385 -9.456 1.291 1.00 87.00 206 VAL A CA 1
ATOM 1487 C C . VAL A 1 206 ? 9.644 -8.733 2.420 1.00 87.00 206 VAL A C 1
ATOM 1489 O O . VAL A 1 206 ? 9.612 -9.194 3.564 1.00 87.00 206 VAL A O 1
ATOM 1492 N N . GLY A 1 207 ? 9.005 -7.602 2.114 1.00 84.06 207 GLY A N 1
ATOM 1493 C CA . GLY A 1 207 ? 8.203 -6.879 3.105 1.00 84.06 207 GLY A CA 1
ATOM 1494 C C . GLY A 1 207 ? 6.932 -7.630 3.506 1.00 84.06 207 GLY A C 1
ATOM 1495 O O . GLY A 1 207 ? 6.561 -7.641 4.677 1.00 84.06 207 GLY A O 1
ATOM 1496 N N . THR A 1 208 ? 6.271 -8.282 2.549 1.00 89.31 208 THR A N 1
ATOM 1497 C CA . THR A 1 208 ? 5.015 -9.007 2.791 1.00 89.31 208 THR A CA 1
ATOM 1498 C C . THR A 1 208 ? 5.240 -10.238 3.654 1.00 89.31 208 THR A C 1
ATOM 1500 O O . THR A 1 208 ? 4.504 -10.447 4.612 1.00 89.31 208 THR A O 1
ATOM 1503 N N . THR A 1 209 ? 6.267 -11.038 3.361 1.00 89.12 209 THR A N 1
ATOM 1504 C CA . THR A 1 209 ? 6.575 -12.254 4.129 1.00 89.12 209 THR A CA 1
ATOM 1505 C C . THR A 1 209 ? 7.009 -11.925 5.551 1.00 89.12 209 THR A C 1
ATOM 1507 O O . THR A 1 209 ? 6.540 -12.556 6.498 1.00 89.12 209 THR A O 1
ATOM 1510 N N . SER A 1 210 ? 7.843 -10.897 5.725 1.00 87.38 210 SER A N 1
ATOM 1511 C CA . SER A 1 210 ? 8.287 -10.459 7.050 1.00 87.38 210 SER A CA 1
ATOM 1512 C C . SER A 1 210 ? 7.132 -9.922 7.901 1.00 87.38 210 SER A C 1
ATOM 1514 O O . SER A 1 210 ? 6.948 -10.395 9.022 1.00 87.38 210 SER A O 1
ATOM 1516 N N . LEU A 1 211 ? 6.311 -8.992 7.394 1.00 90.50 211 LEU A N 1
ATOM 1517 C CA . LEU A 1 211 ? 5.151 -8.487 8.145 1.00 90.50 211 LEU A CA 1
ATOM 1518 C C . LEU A 1 211 ? 4.067 -9.557 8.331 1.00 90.50 211 LEU A C 1
ATOM 1520 O O . LEU A 1 211 ? 3.485 -9.657 9.412 1.00 90.50 211 LEU A O 1
ATOM 1524 N N . GLY A 1 212 ? 3.822 -10.374 7.308 1.00 90.38 212 GLY A N 1
ATOM 1525 C CA . GLY A 1 212 ? 2.832 -11.446 7.322 1.00 90.38 212 GLY A CA 1
ATOM 1526 C C . GLY A 1 212 ? 3.150 -12.525 8.349 1.00 90.38 212 GLY A C 1
ATOM 1527 O O . GLY A 1 212 ? 2.267 -12.911 9.110 1.00 90.38 212 GLY A O 1
ATOM 1528 N N . GLY A 1 213 ? 4.415 -12.945 8.461 1.00 89.06 213 GLY A N 1
ATOM 1529 C CA . GLY A 1 213 ? 4.841 -13.909 9.480 1.00 89.06 213 GLY A CA 1
ATOM 1530 C C . GLY A 1 213 ? 4.538 -13.428 10.902 1.00 89.06 213 GLY A C 1
ATOM 1531 O O . GLY A 1 213 ? 4.021 -14.181 11.725 1.00 89.06 213 GLY A O 1
ATOM 1532 N N . TRP A 1 214 ? 4.767 -12.141 11.179 1.00 87.69 214 TRP A N 1
ATOM 1533 C CA . TRP A 1 214 ? 4.424 -11.544 12.472 1.00 87.69 214 TRP A CA 1
ATOM 1534 C C . TRP A 1 214 ? 2.924 -11.373 12.690 1.00 87.69 214 TRP A C 1
ATOM 1536 O O . TRP A 1 214 ? 2.461 -11.511 13.823 1.00 87.69 214 TRP A O 1
ATOM 1546 N N . ALA A 1 215 ? 2.176 -11.048 11.636 1.00 89.56 215 ALA A N 1
ATOM 1547 C CA . ALA A 1 215 ? 0.731 -10.905 11.712 1.00 89.56 215 ALA A CA 1
ATOM 1548 C C . ALA A 1 215 ? 0.069 -12.250 12.025 1.00 89.56 215 ALA A C 1
ATOM 1550 O O . ALA A 1 215 ? -0.623 -12.365 13.032 1.00 89.56 215 ALA A O 1
ATOM 1551 N N . LEU A 1 216 ? 0.362 -13.280 11.228 1.00 89.81 216 LEU A N 1
ATOM 1552 C CA . LEU A 1 216 ? -0.234 -14.614 11.338 1.00 89.81 216 LEU A CA 1
ATOM 1553 C C . LEU A 1 216 ? 0.146 -15.346 12.634 1.00 89.81 216 LEU A C 1
ATOM 1555 O O . LEU A 1 216 ? -0.585 -16.230 13.076 1.00 89.81 216 LEU A O 1
ATOM 1559 N N . ALA A 1 217 ? 1.251 -14.963 13.279 1.00 90.31 217 ALA A N 1
ATOM 1560 C CA . ALA A 1 217 ? 1.617 -15.468 14.600 1.00 90.31 217 ALA A CA 1
ATOM 1561 C C . ALA A 1 217 ? 0.709 -14.944 15.735 1.00 90.31 217 ALA A C 1
ATOM 1563 O O . ALA A 1 217 ? 0.747 -15.485 16.842 1.00 90.31 217 ALA A O 1
ATOM 1564 N N . ASN A 1 218 ? -0.091 -13.893 15.507 1.00 90.56 218 ASN A N 1
ATOM 1565 C CA . ASN A 1 218 ? -0.994 -13.359 16.526 1.00 90.56 218 ASN A CA 1
ATOM 1566 C C . ASN A 1 218 ? -2.200 -14.310 16.750 1.00 90.56 218 ASN A C 1
ATOM 1568 O O . ASN A 1 218 ? -2.843 -14.719 15.779 1.00 90.56 218 ASN A O 1
ATOM 1572 N N . PRO A 1 219 ? -2.565 -14.624 18.012 1.00 89.12 219 PRO A N 1
ATOM 1573 C CA . PRO A 1 219 ? -3.691 -15.508 18.331 1.00 89.12 219 PRO A CA 1
ATOM 1574 C C . PRO A 1 219 ? -5.046 -15.093 17.738 1.00 89.12 219 PRO A C 1
ATOM 1576 O O . PRO A 1 219 ? -5.884 -15.958 17.498 1.00 89.12 219 PRO A O 1
ATOM 1579 N N . GLY A 1 220 ? -5.268 -13.804 17.471 1.00 88.69 220 GLY A N 1
ATOM 1580 C CA . GLY A 1 220 ? -6.477 -13.283 16.829 1.00 88.69 220 GLY A CA 1
ATOM 1581 C C . GLY A 1 220 ? -6.755 -13.914 15.464 1.00 88.69 220 GLY A C 1
ATOM 1582 O O . GLY A 1 220 ? -7.909 -14.189 15.146 1.00 88.69 220 GLY A O 1
ATOM 1583 N N . PHE A 1 221 ? -5.717 -14.278 14.699 1.00 92.06 221 PHE A N 1
ATOM 1584 C CA . PHE A 1 221 ? -5.893 -14.975 13.417 1.00 92.06 221 PHE A CA 1
ATOM 1585 C C . PHE A 1 221 ? -6.465 -16.391 13.562 1.00 92.06 221 PHE A C 1
ATOM 1587 O O . PHE A 1 221 ? -7.074 -16.894 12.623 1.00 92.06 221 PHE A O 1
ATOM 1594 N N . ARG A 1 222 ? -6.350 -17.020 14.740 1.00 91.62 222 ARG A N 1
ATOM 1595 C CA . ARG A 1 222 ? -6.988 -18.320 15.019 1.00 91.62 222 ARG A CA 1
ATOM 1596 C C . ARG A 1 222 ? -8.493 -18.205 15.266 1.00 91.62 222 ARG A C 1
ATOM 1598 O O . ARG A 1 222 ? -9.188 -19.210 15.215 1.00 91.62 222 ARG A O 1
ATOM 1605 N N . GLN A 1 223 ? -8.989 -16.998 15.538 1.00 90.81 223 GLN A N 1
ATOM 1606 C CA . GLN A 1 223 ? -10.406 -16.716 15.792 1.00 90.81 223 GLN A CA 1
ATOM 1607 C C . GLN A 1 223 ? -11.158 -16.296 14.519 1.00 90.81 223 GLN A C 1
ATOM 1609 O O . GLN A 1 223 ? -12.349 -15.976 14.563 1.00 90.81 223 GLN A O 1
ATOM 1614 N N . VAL A 1 224 ? -10.465 -16.267 13.377 1.00 94.88 224 VAL A N 1
ATOM 1615 C CA . VAL A 1 224 ? -11.069 -15.920 12.093 1.00 94.88 224 VAL A CA 1
ATOM 1616 C C . VAL A 1 224 ? -12.123 -16.958 11.735 1.00 94.88 224 VAL A C 1
ATOM 1618 O O . VAL A 1 224 ? -11.884 -18.163 11.774 1.00 94.88 224 VAL A O 1
ATOM 1621 N N . SER A 1 225 ? -13.302 -16.478 11.360 1.00 95.75 225 SER A N 1
ATOM 1622 C CA . SER A 1 225 ? -14.415 -17.324 10.946 1.00 95.75 225 SER A CA 1
ATOM 1623 C C . SER A 1 225 ? -15.163 -16.681 9.790 1.00 95.75 225 SER A C 1
ATOM 1625 O O . SER A 1 225 ? -15.196 -15.460 9.637 1.00 95.75 225 SER A O 1
ATOM 1627 N N . TRP A 1 226 ? -15.816 -17.501 8.969 1.00 95.50 226 TRP A N 1
ATOM 1628 C CA . TRP A 1 226 ? -16.575 -16.995 7.825 1.00 95.50 226 TRP A CA 1
ATOM 1629 C C . TRP A 1 226 ? -17.735 -16.076 8.237 1.00 95.50 226 TRP A C 1
ATOM 1631 O O . TRP A 1 226 ? -18.010 -15.072 7.579 1.00 95.50 226 TRP A O 1
ATOM 1641 N N . SER A 1 227 ? -18.393 -16.381 9.359 1.00 94.81 227 SER A N 1
ATOM 1642 C CA . SER A 1 227 ? -19.413 -15.513 9.954 1.00 94.81 227 SER A CA 1
ATOM 1643 C C . SER A 1 227 ? -18.816 -14.183 10.429 1.00 94.81 227 SER A C 1
ATOM 1645 O O . SER A 1 227 ? -19.408 -13.131 10.178 1.00 94.81 227 SER A O 1
ATOM 1647 N N . GLY A 1 228 ? -17.626 -14.211 11.039 1.00 93.69 228 GLY A N 1
ATOM 1648 C CA . GLY A 1 228 ? -16.869 -13.022 11.437 1.00 93.69 228 GLY A CA 1
ATOM 1649 C C . GLY A 1 228 ? -16.499 -12.130 10.252 1.00 93.69 228 GLY A C 1
ATOM 1650 O O . GLY A 1 228 ? -16.759 -10.930 10.287 1.00 93.69 228 GLY A O 1
ATOM 1651 N N . ILE A 1 229 ? -15.988 -12.716 9.166 1.00 95.69 229 ILE A N 1
ATOM 1652 C CA . ILE A 1 229 ? -15.650 -12.010 7.918 1.00 95.69 229 ILE A CA 1
ATOM 1653 C C . ILE A 1 229 ? -16.888 -11.333 7.314 1.00 95.69 229 ILE A C 1
ATOM 1655 O O . ILE A 1 229 ? -16.849 -10.146 6.989 1.00 95.69 229 ILE A O 1
ATOM 1659 N N . LYS A 1 230 ? -18.019 -12.044 7.210 1.00 94.50 230 LYS A N 1
ATOM 1660 C CA . LYS A 1 230 ? -19.280 -11.465 6.710 1.00 94.50 230 LYS A CA 1
ATOM 1661 C C . LYS A 1 230 ? -19.775 -10.314 7.587 1.00 94.50 230 LYS A C 1
ATOM 1663 O O . LYS A 1 230 ? -20.213 -9.286 7.070 1.00 94.50 230 LYS A O 1
ATOM 1668 N N . LYS A 1 231 ? -19.684 -10.465 8.911 1.00 90.81 231 LYS A N 1
ATOM 1669 C CA . LYS A 1 231 ? -20.058 -9.414 9.866 1.00 90.81 231 LYS A CA 1
ATOM 1670 C C . LYS A 1 231 ? -19.150 -8.191 9.729 1.00 90.81 231 LYS A C 1
ATOM 1672 O O . LYS A 1 231 ? -19.660 -7.075 9.717 1.00 90.81 231 LYS A O 1
ATOM 1677 N N . ALA A 1 232 ? -17.843 -8.396 9.569 1.00 87.75 232 ALA A N 1
ATOM 1678 C CA . ALA A 1 232 ? -16.870 -7.338 9.316 1.00 87.75 232 ALA A CA 1
ATOM 1679 C C . ALA A 1 232 ? -17.175 -6.589 8.008 1.00 87.75 232 ALA A C 1
ATOM 1681 O O . ALA A 1 232 ? -17.212 -5.359 8.009 1.00 87.75 232 ALA A O 1
ATOM 1682 N N . ALA A 1 233 ? -17.492 -7.309 6.926 1.00 88.38 233 ALA A N 1
ATOM 1683 C CA . ALA A 1 233 ? -17.888 -6.707 5.652 1.00 88.38 233 ALA A CA 1
ATOM 1684 C C . ALA A 1 233 ? -19.140 -5.825 5.794 1.00 88.38 233 ALA A C 1
ATOM 1686 O O . ALA A 1 233 ? -19.179 -4.715 5.274 1.00 88.38 233 ALA A O 1
ATOM 1687 N N . GLY A 1 234 ? -20.148 -6.282 6.547 1.00 84.56 234 GLY A N 1
ATOM 1688 C CA . GLY A 1 234 ? -21.346 -5.488 6.834 1.00 84.56 234 GLY A CA 1
ATOM 1689 C C . GLY A 1 234 ? -21.064 -4.268 7.719 1.00 84.56 234 GLY A C 1
ATOM 1690 O O . GLY A 1 234 ? -21.498 -3.161 7.406 1.00 84.56 234 GLY A O 1
ATOM 1691 N N . ARG A 1 235 ? -20.306 -4.458 8.806 1.00 82.44 235 ARG A N 1
ATOM 1692 C CA . ARG A 1 235 ? -19.986 -3.423 9.804 1.00 82.44 235 ARG A CA 1
ATOM 1693 C C . ARG A 1 235 ? -19.126 -2.298 9.227 1.00 82.44 235 ARG A C 1
ATOM 1695 O O . ARG A 1 235 ? -19.385 -1.133 9.511 1.00 82.44 235 ARG A O 1
ATOM 1702 N N . TYR A 1 236 ? -18.149 -2.640 8.392 1.00 82.88 236 TYR A N 1
ATOM 1703 C CA . TYR A 1 236 ? -17.204 -1.694 7.795 1.00 82.88 236 TYR A CA 1
ATOM 1704 C C . TYR A 1 236 ? -17.528 -1.350 6.335 1.00 82.88 236 TYR A C 1
ATOM 1706 O O . TYR A 1 236 ? -16.706 -0.748 5.648 1.00 82.88 236 TYR A O 1
ATOM 1714 N N . ARG A 1 237 ? -18.752 -1.639 5.865 1.00 80.69 237 ARG A N 1
ATOM 1715 C CA . ARG A 1 237 ? -19.204 -1.403 4.479 1.00 80.69 237 ARG A CA 1
ATOM 1716 C C . ARG A 1 237 ? -19.037 0.041 3.990 1.00 80.69 237 ARG A C 1
ATOM 1718 O O . ARG A 1 237 ? -19.011 0.281 2.787 1.00 80.69 237 ARG A O 1
ATOM 1725 N N . ARG A 1 238 ? -18.942 1.010 4.905 1.00 68.62 238 ARG A N 1
ATOM 1726 C CA . ARG A 1 238 ? -18.769 2.427 4.563 1.00 68.62 238 ARG A CA 1
ATOM 1727 C C . ARG A 1 238 ? -17.338 2.784 4.138 1.00 68.62 238 ARG A C 1
ATOM 1729 O O . ARG A 1 238 ? -17.174 3.785 3.458 1.00 68.62 238 ARG A O 1
ATOM 1736 N N . PHE A 1 239 ? -16.319 1.984 4.461 1.00 69.25 239 PHE A N 1
ATOM 1737 C CA . PHE A 1 239 ? -14.920 2.270 4.094 1.00 69.25 239 PHE A CA 1
ATOM 1738 C C . PHE A 1 239 ? -14.680 2.440 2.581 1.00 69.25 239 PHE A C 1
ATOM 1740 O O . PHE A 1 239 ? -14.080 3.445 2.199 1.00 69.25 239 PHE A O 1
ATOM 1747 N N . PRO A 1 240 ? -15.209 1.559 1.708 1.00 62.34 240 PRO A N 1
ATOM 1748 C CA . PRO A 1 240 ? -15.171 1.775 0.260 1.00 62.34 240 PRO A CA 1
ATOM 1749 C C . PRO A 1 240 ? -15.843 3.083 -0.200 1.00 62.34 240 PRO A C 1
ATOM 1751 O O . PRO A 1 240 ? -15.446 3.660 -1.208 1.00 62.34 240 PRO A O 1
ATOM 1754 N N . ILE A 1 241 ? -16.859 3.554 0.534 1.00 55.19 241 ILE A N 1
ATOM 1755 C CA . ILE A 1 241 ? -17.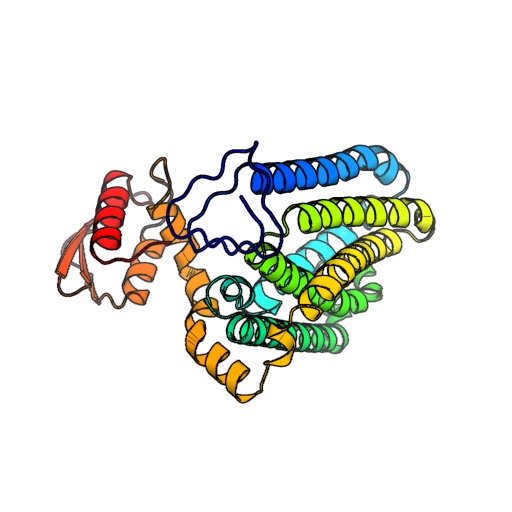701 4.713 0.186 1.00 55.19 241 ILE A CA 1
ATOM 1756 C C . ILE A 1 241 ? -17.066 6.027 0.687 1.00 55.19 241 ILE A C 1
ATOM 1758 O O . ILE A 1 241 ? -17.129 7.053 0.009 1.00 55.19 241 ILE A O 1
ATOM 1762 N N . PHE A 1 242 ? -16.351 5.994 1.818 1.00 53.50 242 PHE A N 1
ATOM 1763 C CA . PHE A 1 242 ? -15.715 7.172 2.422 1.00 53.50 242 PHE A CA 1
ATOM 1764 C C . PHE A 1 242 ? -14.576 7.781 1.583 1.00 53.50 242 PHE A C 1
ATOM 1766 O O . PHE A 1 242 ? -14.251 8.951 1.787 1.00 53.50 242 PHE A O 1
ATOM 1773 N N . LEU A 1 243 ? -14.027 7.080 0.578 1.00 53.94 243 LEU A N 1
ATOM 1774 C CA . LEU A 1 243 ? -12.981 7.640 -0.296 1.00 53.94 243 LEU A CA 1
ATOM 1775 C C . LEU A 1 243 ? -13.399 8.927 -1.009 1.00 53.94 243 LEU A C 1
ATOM 1777 O O . LEU A 1 243 ? -12.539 9.771 -1.273 1.00 53.94 243 LEU A O 1
ATOM 1781 N N . LYS A 1 244 ? -14.688 9.081 -1.333 1.00 60.88 244 LYS A N 1
ATOM 1782 C CA . LYS A 1 244 ? -15.151 10.236 -2.107 1.00 60.88 244 LYS A CA 1
ATOM 1783 C C . LYS A 1 244 ? -15.056 11.537 -1.300 1.00 60.88 244 LYS A C 1
ATOM 1785 O O . LYS A 1 244 ? -14.653 12.563 -1.846 1.00 60.88 244 LYS A O 1
ATOM 1790 N N . HIS A 1 245 ? -15.348 11.490 0.002 1.00 75.94 245 HIS A N 1
ATOM 1791 C CA . HIS A 1 245 ? -15.474 12.692 0.836 1.00 75.94 245 HIS A CA 1
ATOM 1792 C C . HIS A 1 245 ? -14.440 12.811 1.957 1.00 75.94 245 HIS A C 1
ATOM 1794 O O . HIS A 1 245 ? -14.293 13.897 2.513 1.00 75.94 245 HIS A O 1
ATOM 1800 N N . GLN A 1 246 ? -13.661 11.762 2.244 1.00 75.56 246 GLN A N 1
ATOM 1801 C CA . GLN A 1 246 ? -12.636 11.789 3.292 1.00 75.56 246 GLN A CA 1
ATOM 1802 C C . GLN A 1 246 ? -11.576 12.869 3.046 1.00 75.56 246 GLN A C 1
ATOM 1804 O O . GLN A 1 246 ? -11.259 13.621 3.958 1.00 75.56 246 GLN A O 1
ATOM 1809 N N . ARG A 1 247 ? -11.108 13.055 1.803 1.00 80.25 247 ARG A N 1
ATOM 1810 C CA . ARG A 1 247 ? -10.183 14.158 1.468 1.00 80.25 247 ARG A CA 1
ATOM 1811 C C . ARG A 1 247 ? -10.797 15.537 1.706 1.00 80.25 247 ARG A C 1
ATOM 1813 O O . ARG A 1 247 ? -10.096 16.459 2.115 1.00 80.25 247 ARG A O 1
ATOM 1820 N N . THR A 1 248 ? -12.087 15.700 1.416 1.00 86.88 248 THR A N 1
ATOM 1821 C CA . THR A 1 248 ? -12.808 16.950 1.691 1.00 86.88 248 THR A CA 1
ATOM 1822 C C . THR A 1 248 ? -12.890 17.173 3.196 1.00 86.88 248 THR A C 1
ATOM 1824 O O . THR A 1 248 ? -12.574 18.264 3.660 1.00 86.88 248 THR A O 1
ATOM 1827 N N . LEU A 1 249 ? -13.235 16.133 3.958 1.00 87.06 249 LEU A N 1
ATOM 1828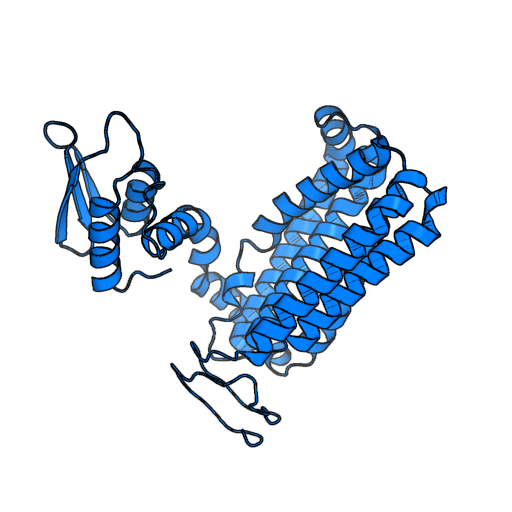 C CA . LEU A 1 249 ? -13.329 16.182 5.412 1.00 87.06 249 LEU A CA 1
ATOM 1829 C C . LEU A 1 249 ? -11.964 16.487 6.057 1.00 87.06 249 LEU A C 1
ATOM 1831 O O . LEU A 1 249 ? -11.858 17.417 6.847 1.00 87.06 249 LEU A O 1
ATOM 1835 N N . GLU A 1 250 ? -10.888 15.819 5.643 1.00 86.88 250 GLU A N 1
ATOM 1836 C CA . GLU A 1 250 ? -9.514 16.107 6.083 1.00 86.88 250 GLU A CA 1
ATOM 1837 C C . GLU A 1 250 ? -9.098 17.555 5.779 1.00 86.88 250 GLU A C 1
ATOM 1839 O O . GLU A 1 250 ? -8.536 18.232 6.640 1.00 86.88 250 GLU A O 1
ATOM 1844 N N . LYS A 1 251 ? -9.411 18.068 4.579 1.00 87.50 251 LYS A N 1
ATOM 1845 C CA . LYS A 1 251 ? -9.137 19.466 4.207 1.00 87.50 251 LYS A CA 1
ATOM 1846 C C . LYS A 1 251 ? -9.956 20.472 5.020 1.00 87.50 251 LYS A C 1
ATOM 1848 O O . LYS A 1 251 ? -9.432 21.533 5.343 1.00 87.50 251 LYS A O 1
ATOM 1853 N N . ILE A 1 252 ? -11.213 20.164 5.354 1.00 90.62 252 ILE A N 1
ATOM 1854 C CA . ILE A 1 252 ? -12.048 21.014 6.220 1.00 90.62 252 ILE A CA 1
ATOM 1855 C C . ILE A 1 252 ? -11.439 21.091 7.628 1.00 90.62 252 ILE A C 1
ATOM 1857 O O . ILE A 1 252 ? -11.446 22.151 8.252 1.00 90.62 252 ILE A O 1
ATOM 1861 N N . PHE A 1 253 ? -10.879 19.986 8.126 1.00 90.44 253 PHE A N 1
ATOM 1862 C CA . PHE A 1 253 ? -10.300 19.896 9.468 1.00 90.44 253 PHE A CA 1
ATOM 1863 C C . PHE A 1 253 ? -8.801 20.244 9.541 1.00 90.44 253 PHE A C 1
ATOM 1865 O O . PHE A 1 253 ? -8.237 20.255 10.640 1.00 90.44 253 PHE A O 1
ATOM 1872 N N . SER A 1 254 ? -8.156 20.582 8.419 1.00 87.44 254 SER A N 1
ATOM 1873 C CA . SER A 1 254 ? -6.725 20.896 8.379 1.00 87.44 254 SER A CA 1
ATOM 1874 C C . SER A 1 254 ? -6.372 22.147 9.190 1.00 87.44 254 SER A C 1
ATOM 1876 O O . SER A 1 254 ? -7.166 23.080 9.344 1.00 87.44 254 SER A O 1
ATOM 1878 N N . ARG A 1 255 ? -5.133 22.191 9.696 1.00 82.56 255 ARG A N 1
ATOM 1879 C CA . ARG A 1 255 ? -4.537 23.387 10.308 1.00 82.56 255 ARG A CA 1
ATOM 1880 C C . ARG A 1 255 ? -3.217 23.712 9.593 1.00 82.56 255 ARG A C 1
ATOM 1882 O O . ARG A 1 255 ? -2.321 22.872 9.646 1.00 82.56 255 ARG A O 1
ATOM 1889 N N . PRO A 1 256 ? -3.074 24.889 8.949 1.00 86.69 256 PRO A N 1
ATOM 1890 C CA . PRO A 1 256 ? -4.058 25.977 8.834 1.00 86.69 256 PRO A CA 1
ATOM 1891 C C . PRO A 1 256 ? -5.300 25.599 7.999 1.00 86.69 256 PRO A C 1
ATOM 1893 O O . PRO A 1 256 ? -5.286 24.615 7.258 1.00 86.69 256 PRO A O 1
ATOM 1896 N N . VAL A 1 257 ? -6.382 26.378 8.140 1.00 86.06 257 VAL A N 1
ATOM 1897 C CA . VAL A 1 257 ? -7.638 26.176 7.389 1.00 86.06 257 VAL A CA 1
ATOM 1898 C C . VAL A 1 257 ? -7.371 26.331 5.891 1.00 86.06 257 VAL A C 1
ATOM 1900 O O . VAL A 1 257 ? -6.843 27.360 5.451 1.00 86.06 257 VAL A O 1
ATOM 1903 N N . SER A 1 258 ? -7.729 25.311 5.109 1.00 81.38 258 SER A N 1
ATOM 1904 C CA . SER A 1 258 ? -7.560 25.318 3.656 1.00 81.38 258 SER A CA 1
ATOM 1905 C C . SER A 1 258 ? -8.596 26.221 2.982 1.00 81.38 258 SER A C 1
ATOM 1907 O O . SER A 1 258 ? -9.790 26.061 3.204 1.00 81.38 258 SER A O 1
ATOM 1909 N N . ALA A 1 259 ? -8.140 27.132 2.117 1.00 77.12 259 ALA A N 1
ATOM 1910 C CA . ALA A 1 259 ? -9.003 27.899 1.206 1.00 77.12 259 ALA A CA 1
ATOM 1911 C C . ALA A 1 259 ? -9.222 27.186 -0.144 1.00 77.12 259 ALA A C 1
ATOM 1913 O O . ALA A 1 259 ? -9.868 27.716 -1.037 1.00 77.12 259 ALA A O 1
ATOM 1914 N N . ASN A 1 260 ? -8.632 26.000 -0.329 1.00 85.50 260 ASN A N 1
ATOM 1915 C CA . ASN A 1 260 ? -8.602 25.288 -1.606 1.00 85.50 260 ASN A CA 1
ATOM 1916 C C . ASN A 1 260 ? -9.490 24.034 -1.556 1.00 85.50 260 ASN A C 1
ATOM 1918 O O . ASN A 1 260 ? -9.031 22.888 -1.695 1.00 85.50 260 ASN A O 1
ATOM 1922 N N . ILE A 1 261 ? -10.773 24.259 -1.272 1.00 89.31 261 ILE A N 1
ATOM 1923 C CA . ILE A 1 261 ? -11.814 23.230 -1.261 1.00 89.31 261 ILE A CA 1
ATOM 1924 C C . ILE A 1 261 ? -12.900 23.680 -2.228 1.00 89.31 261 ILE A C 1
ATOM 1926 O O . ILE A 1 261 ? -13.470 24.750 -2.048 1.00 89.31 261 ILE A O 1
ATOM 1930 N N . ARG A 1 262 ? -13.185 22.883 -3.263 1.00 91.06 262 ARG A N 1
ATOM 1931 C CA . ARG A 1 262 ? -14.289 23.186 -4.182 1.00 91.06 262 ARG A CA 1
ATOM 1932 C C . ARG A 1 262 ? -15.621 23.036 -3.455 1.00 91.06 262 ARG A C 1
ATOM 1934 O O . ARG A 1 262 ? -15.824 22.031 -2.773 1.00 91.06 262 ARG A O 1
ATOM 1941 N N . TRP A 1 263 ? -16.527 23.993 -3.644 1.00 91.75 263 TRP A N 1
ATOM 1942 C CA . TRP A 1 263 ? -17.850 23.982 -3.013 1.00 91.75 263 TRP A CA 1
ATOM 1943 C C . TRP A 1 263 ? -18.646 22.717 -3.344 1.00 91.75 263 TRP A C 1
ATOM 1945 O O . TRP A 1 263 ? -19.234 22.109 -2.454 1.00 91.75 263 TRP A O 1
ATOM 1955 N N . THR A 1 264 ? -18.564 22.243 -4.588 1.00 89.75 264 THR A N 1
ATOM 1956 C CA . THR A 1 264 ? -19.207 20.992 -5.021 1.00 89.75 264 THR A CA 1
ATOM 1957 C C . THR A 1 264 ? -18.777 19.793 -4.176 1.00 89.75 264 THR A C 1
ATOM 1959 O O . THR A 1 264 ? -19.606 18.981 -3.791 1.00 89.75 264 THR A O 1
ATOM 1962 N N . SER A 1 265 ? -17.501 19.704 -3.790 1.00 89.12 265 SER A N 1
ATOM 1963 C CA . SER A 1 265 ? -17.009 18.618 -2.933 1.00 89.12 265 SER A CA 1
ATOM 1964 C C . SER A 1 265 ? -17.571 18.674 -1.506 1.00 89.12 265 SER A C 1
ATOM 1966 O O . SER A 1 265 ? -17.667 17.631 -0.858 1.00 89.12 265 SER A O 1
ATOM 1968 N N . ILE A 1 266 ? -17.925 19.869 -1.018 1.00 90.81 266 ILE A N 1
ATOM 1969 C CA . ILE A 1 266 ? -18.594 20.081 0.275 1.00 90.81 266 ILE A CA 1
ATOM 1970 C C . ILE A 1 266 ? -20.081 19.727 0.165 1.00 90.81 266 ILE A C 1
ATOM 1972 O O . ILE A 1 266 ? -20.599 19.047 1.045 1.00 90.81 266 ILE A O 1
ATOM 1976 N N . GLU A 1 267 ? -20.756 20.136 -0.913 1.00 91.56 267 GLU A N 1
ATOM 1977 C CA . GLU A 1 267 ? -22.154 19.760 -1.166 1.00 91.56 267 GLU A CA 1
ATOM 1978 C C . GLU A 1 267 ? -22.313 18.241 -1.233 1.00 91.56 267 GLU A C 1
ATOM 1980 O O . GLU A 1 267 ? -23.184 17.691 -0.565 1.00 91.56 267 GLU A O 1
ATOM 1985 N N . GLU A 1 268 ? -21.441 17.545 -1.967 1.00 88.56 268 GLU A N 1
ATOM 1986 C CA . GLU A 1 268 ? -21.494 16.085 -2.029 1.00 88.56 268 GLU A CA 1
ATOM 1987 C C . GLU A 1 268 ? -21.229 15.434 -0.659 1.00 88.56 268 GLU A C 1
ATOM 1989 O O . GLU A 1 268 ? -21.908 14.473 -0.306 1.00 88.56 268 GLU A O 1
ATOM 1994 N N . LEU A 1 269 ? -20.302 15.981 0.145 1.00 88.56 269 LEU A N 1
ATOM 1995 C CA . LEU A 1 269 ? -20.087 15.535 1.528 1.00 88.56 269 LEU A CA 1
ATOM 1996 C C . LEU A 1 269 ? -21.358 15.720 2.372 1.00 88.56 269 LEU A C 1
ATOM 1998 O O . LEU A 1 269 ? -21.707 14.834 3.144 1.00 88.56 269 LEU A O 1
ATOM 2002 N N . PHE A 1 270 ? -22.062 16.845 2.236 1.00 90.00 270 PHE A N 1
ATOM 2003 C CA . PHE A 1 270 ? -23.322 17.064 2.944 1.00 90.00 270 PHE A CA 1
ATOM 2004 C C . PHE A 1 270 ? -24.402 16.077 2.513 1.00 90.00 270 PHE A C 1
ATOM 2006 O O . PHE A 1 270 ? -25.063 15.509 3.379 1.00 90.00 270 PHE A O 1
ATOM 2013 N N . VAL A 1 271 ? -24.566 15.839 1.209 1.00 87.25 271 VAL A N 1
ATOM 2014 C CA . VAL A 1 271 ? -25.527 14.851 0.692 1.00 87.25 271 VAL A CA 1
ATOM 2015 C C . VAL A 1 271 ? -25.226 13.461 1.252 1.00 87.25 271 VAL A C 1
ATOM 2017 O O . VAL A 1 271 ? -26.142 12.795 1.728 1.00 87.25 271 VAL A O 1
ATOM 2020 N N . GLU A 1 272 ? -23.954 13.056 1.292 1.00 83.31 272 GLU A N 1
ATOM 2021 C CA . GLU A 1 272 ? -23.540 11.772 1.876 1.00 83.31 272 GLU A CA 1
ATOM 2022 C C . GLU A 1 272 ? -23.838 11.688 3.384 1.00 83.31 272 GLU A C 1
ATOM 2024 O O . GLU A 1 272 ? -24.234 10.641 3.893 1.00 83.31 272 GLU A O 1
ATOM 2029 N N . LEU A 1 273 ? -23.715 12.802 4.112 1.00 80.44 273 LEU A N 1
ATOM 2030 C CA . LEU A 1 273 ? -24.115 12.898 5.521 1.00 80.44 273 LEU A CA 1
ATOM 2031 C C . LEU A 1 273 ? -25.647 12.917 5.720 1.00 80.44 273 LEU A C 1
ATOM 2033 O O . LEU A 1 273 ? -26.112 12.957 6.859 1.00 80.44 273 LEU A O 1
ATOM 2037 N N . GLY A 1 274 ? -26.431 12.860 4.638 1.00 79.12 274 GLY A N 1
ATOM 2038 C CA . GLY A 1 274 ? -27.894 12.843 4.656 1.00 79.12 274 GLY A CA 1
ATOM 2039 C C . GLY A 1 274 ? -28.539 14.223 4.528 1.00 79.12 274 GLY A C 1
ATOM 2040 O O . GLY A 1 274 ? -29.688 14.398 4.939 1.00 79.12 274 GLY A O 1
ATOM 2041 N N . ALA A 1 275 ? -27.824 15.220 4.000 1.00 88.75 275 ALA A N 1
ATOM 2042 C CA . ALA A 1 275 ? -28.367 16.562 3.851 1.00 88.75 275 ALA A CA 1
ATOM 2043 C C . ALA A 1 275 ? -29.384 16.664 2.708 1.00 88.75 275 ALA A C 1
ATOM 2045 O O . ALA A 1 275 ? -29.191 16.115 1.624 1.00 88.75 275 ALA A O 1
ATOM 2046 N N . GLN A 1 276 ? -30.417 17.480 2.916 1.00 89.06 276 GLN A N 1
ATOM 2047 C CA . GLN A 1 276 ? -31.269 17.985 1.839 1.00 89.06 276 GLN A CA 1
ATOM 2048 C C . GLN A 1 276 ? -30.796 19.383 1.446 1.00 89.06 276 GLN A C 1
ATOM 2050 O O . GLN A 1 276 ? -30.768 20.290 2.282 1.00 89.06 276 GLN A O 1
ATOM 2055 N N . ILE A 1 277 ? -30.435 19.558 0.178 1.00 91.81 277 ILE A N 1
ATOM 2056 C CA . ILE A 1 277 ? -29.921 20.820 -0.358 1.00 91.81 277 ILE A CA 1
ATOM 2057 C C . ILE A 1 277 ? -30.995 21.461 -1.242 1.00 91.81 277 ILE A C 1
ATOM 2059 O O . ILE A 1 277 ? -31.577 20.799 -2.098 1.00 91.81 277 ILE A O 1
ATOM 2063 N N . THR A 1 278 ? -31.289 22.743 -1.025 1.00 91.69 278 THR A N 1
ATOM 2064 C CA . THR A 1 278 ? -32.269 23.505 -1.815 1.00 91.69 278 THR A CA 1
ATOM 2065 C C . THR A 1 278 ? -31.675 24.840 -2.244 1.00 91.69 278 THR A C 1
ATOM 2067 O O . THR A 1 278 ? -31.152 25.588 -1.414 1.00 91.69 278 THR A O 1
ATOM 2070 N N . GLU A 1 279 ? -31.781 25.157 -3.531 1.00 89.69 279 GLU A N 1
ATOM 2071 C CA . GLU A 1 279 ? -31.343 26.443 -4.075 1.00 89.69 279 GLU A CA 1
ATOM 2072 C C . GLU A 1 279 ? -32.296 27.568 -3.655 1.00 89.69 279 GLU A C 1
ATOM 2074 O O . GLU A 1 279 ? -33.508 27.376 -3.519 1.00 89.69 279 GLU A O 1
ATOM 2079 N N . ARG A 1 280 ? -31.732 28.744 -3.383 1.00 85.38 280 ARG A N 1
ATOM 2080 C CA . ARG A 1 280 ? -32.472 29.960 -3.036 1.00 85.38 280 ARG A CA 1
ATOM 2081 C C . ARG A 1 280 ? -32.096 31.090 -3.983 1.00 85.38 280 ARG A C 1
ATOM 2083 O O . ARG A 1 280 ? -31.233 30.931 -4.832 1.00 85.38 280 ARG A O 1
ATOM 2090 N N . GLU A 1 281 ? -32.769 32.225 -3.837 1.00 80.94 281 GLU A N 1
ATOM 2091 C CA . GLU A 1 281 ? -32.504 33.415 -4.642 1.00 80.94 281 GLU A CA 1
ATOM 2092 C C . GLU A 1 281 ? -31.027 33.852 -4.547 1.00 80.94 281 GLU A C 1
ATOM 2094 O O . GLU A 1 281 ? -30.450 33.940 -3.454 1.00 80.94 281 GLU A O 1
ATOM 2099 N N . GLY A 1 282 ? -30.421 34.108 -5.711 1.00 82.81 282 GLY A N 1
ATOM 2100 C CA . GLY A 1 282 ? -28.987 34.367 -5.866 1.00 82.81 282 GLY A CA 1
ATOM 2101 C C . GLY A 1 282 ? -28.119 33.116 -5.673 1.00 82.81 282 GLY A C 1
ATOM 2102 O O . GLY A 1 282 ? -28.576 31.987 -5.792 1.00 82.81 282 GLY A O 1
ATOM 2103 N N . SER A 1 283 ? -26.844 33.297 -5.325 1.00 83.12 283 SER A N 1
ATOM 2104 C CA . SER A 1 283 ? -25.909 32.185 -5.067 1.00 83.12 283 SER A CA 1
ATOM 2105 C C . SER A 1 283 ? -26.099 31.540 -3.684 1.00 83.12 283 SER A C 1
ATOM 2107 O O . SER A 1 283 ? -25.139 31.060 -3.089 1.00 83.12 283 SER A O 1
ATOM 2109 N N . ARG A 1 284 ? -27.304 31.571 -3.103 1.00 85.38 284 ARG A N 1
ATOM 2110 C CA . ARG A 1 284 ? -27.567 31.049 -1.752 1.00 85.38 284 ARG A CA 1
ATOM 2111 C C . ARG A 1 284 ? -28.068 29.613 -1.809 1.00 85.38 284 ARG A C 1
ATOM 2113 O O . ARG A 1 284 ? -28.962 29.278 -2.577 1.00 85.38 284 ARG A O 1
ATOM 2120 N N . VAL A 1 285 ? -27.539 28.780 -0.922 1.00 89.69 285 VAL A N 1
ATOM 2121 C CA . VAL A 1 285 ? -27.888 27.365 -0.806 1.00 89.69 285 VAL A CA 1
ATOM 2122 C C . VAL A 1 285 ? -28.341 27.075 0.615 1.00 89.69 285 VAL A C 1
ATOM 2124 O O . VAL A 1 285 ? -27.609 27.318 1.574 1.00 89.69 285 VAL A O 1
ATOM 2127 N N . LEU A 1 286 ? -29.559 26.557 0.760 1.00 90.62 286 LEU A N 1
ATOM 2128 C CA . LEU A 1 286 ? -30.080 26.065 2.029 1.00 90.62 286 LEU A CA 1
ATOM 2129 C C . LEU A 1 286 ? -29.690 24.594 2.188 1.00 90.62 286 LEU A C 1
ATOM 2131 O O . LEU A 1 286 ? -30.133 23.752 1.413 1.00 90.62 286 LEU A O 1
ATOM 2135 N N . VAL A 1 287 ? -28.917 24.286 3.222 1.00 93.94 287 VAL A N 1
ATOM 2136 C CA . VAL A 1 287 ? -28.543 22.922 3.601 1.00 93.94 287 VAL A CA 1
ATOM 2137 C C . VAL A 1 287 ? -29.314 22.550 4.861 1.00 93.94 287 VAL A C 1
ATOM 2139 O O . VAL A 1 287 ? -29.192 23.214 5.895 1.00 93.94 287 VAL A O 1
ATOM 2142 N N . ARG A 1 288 ? -30.131 21.498 4.778 1.00 89.56 288 ARG A N 1
ATOM 2143 C CA . ARG A 1 288 ? -30.775 20.879 5.941 1.00 89.56 288 ARG A CA 1
ATOM 2144 C C . ARG A 1 288 ? -30.007 19.625 6.317 1.00 89.56 288 ARG A C 1
ATOM 2146 O O . ARG A 1 288 ? -30.022 18.669 5.550 1.00 89.56 288 ARG A O 1
ATOM 2153 N N . LEU A 1 289 ? -29.348 19.629 7.467 1.00 84.19 289 LEU A N 1
ATOM 2154 C CA . LEU A 1 289 ? -28.532 18.515 7.950 1.00 84.19 289 LEU A CA 1
ATOM 2155 C C . LEU A 1 289 ? -28.591 18.489 9.482 1.00 84.19 289 LEU A C 1
ATOM 2157 O O . LEU A 1 289 ? -28.707 19.540 10.104 1.00 84.19 289 LEU A O 1
ATOM 2161 N N . PHE A 1 290 ? -28.579 17.296 10.083 1.00 82.06 290 PHE A N 1
ATOM 2162 C CA . PHE A 1 290 ? -28.725 17.094 11.538 1.00 82.06 290 PHE A CA 1
ATOM 2163 C C . PHE A 1 290 ? -30.000 17.700 12.159 1.00 82.06 290 PHE A C 1
ATOM 2165 O O . PHE A 1 290 ? -30.034 18.028 13.338 1.00 82.06 290 PHE A O 1
ATOM 2172 N N . GLY A 1 291 ? -31.064 17.870 11.368 1.00 75.69 291 GLY A N 1
ATOM 2173 C CA . GLY A 1 291 ? -32.288 18.553 11.812 1.00 75.69 291 GLY A CA 1
ATOM 2174 C C . GLY A 1 291 ? -32.174 20.083 11.857 1.00 75.69 291 GLY A C 1
ATOM 2175 O O . GLY A 1 291 ? -33.175 20.762 12.079 1.00 75.69 291 GLY A O 1
ATOM 2176 N N . GLU A 1 292 ? -30.997 20.640 11.568 1.00 85.38 292 GLU A N 1
ATOM 2177 C CA . GLU A 1 292 ? -30.749 22.075 11.480 1.00 85.38 292 GLU A CA 1
ATOM 2178 C C . GLU A 1 292 ? -30.872 22.582 10.041 1.00 85.38 292 GLU A C 1
ATOM 2180 O O . GLU A 1 292 ? -30.757 21.835 9.066 1.00 85.38 292 GLU A O 1
ATOM 2185 N N . ARG A 1 293 ? -31.091 23.891 9.894 1.00 89.81 293 ARG A N 1
ATOM 2186 C CA . ARG A 1 293 ? -31.111 24.585 8.604 1.00 89.81 293 ARG A CA 1
ATOM 2187 C C . ARG A 1 293 ? -30.008 25.633 8.595 1.00 89.81 293 ARG A C 1
ATOM 2189 O O . ARG A 1 293 ? -30.072 26.577 9.376 1.00 89.81 293 ARG A O 1
ATOM 2196 N N . ARG A 1 294 ? -29.037 25.510 7.690 1.00 90.44 294 ARG A N 1
ATOM 2197 C CA . ARG A 1 294 ? -27.998 26.529 7.482 1.00 90.44 294 ARG A CA 1
ATOM 2198 C C . ARG A 1 294 ? -28.006 27.018 6.043 1.00 90.44 294 ARG A C 1
ATOM 2200 O O . ARG A 1 294 ? -28.210 26.240 5.116 1.00 90.44 294 ARG A O 1
ATOM 2207 N N . VAL A 1 295 ? -27.812 28.321 5.862 1.00 89.56 295 VAL A N 1
ATOM 2208 C CA . VAL A 1 295 ? -27.689 28.940 4.540 1.00 89.56 295 VAL A CA 1
ATOM 2209 C C . VAL A 1 295 ? -26.224 29.247 4.296 1.00 89.56 295 VAL A C 1
ATOM 2211 O O . VAL A 1 295 ? -25.582 29.907 5.109 1.00 89.56 295 VAL A O 1
ATOM 2214 N N . PHE A 1 296 ? -25.720 28.782 3.164 1.00 90.00 296 PHE A N 1
ATOM 2215 C CA . PHE A 1 296 ? -24.381 29.078 2.686 1.00 90.00 296 PHE A CA 1
ATOM 2216 C C . PHE A 1 296 ? -24.452 29.849 1.373 1.00 90.00 296 PHE A C 1
ATOM 2218 O O . PHE A 1 296 ? -25.469 29.837 0.677 1.00 90.00 296 PHE A O 1
ATOM 2225 N N . HIS A 1 297 ? -23.360 30.522 1.037 1.00 88.50 297 HIS A N 1
ATOM 2226 C CA . HIS A 1 297 ? -23.188 31.183 -0.245 1.00 88.50 297 HIS A CA 1
ATOM 2227 C C . HIS A 1 297 ? -22.265 30.333 -1.121 1.00 88.50 297 HIS A C 1
ATOM 2229 O O . HIS A 1 297 ? -21.145 30.026 -0.719 1.00 88.50 297 HIS A O 1
ATOM 2235 N N . ARG A 1 298 ? -22.738 29.953 -2.312 1.00 87.25 298 ARG A N 1
ATOM 2236 C CA . ARG A 1 298 ? -21.907 29.366 -3.365 1.00 87.25 298 ARG A CA 1
ATOM 2237 C C . ARG A 1 298 ? -20.839 30.388 -3.763 1.00 87.25 298 ARG A C 1
ATOM 2239 O O . ARG A 1 298 ? -21.205 31.519 -4.099 1.00 87.25 298 ARG A O 1
ATOM 2246 N N . PRO A 1 299 ? -19.549 30.021 -3.718 1.00 84.94 299 PRO A N 1
ATOM 2247 C CA . PRO A 1 299 ? -18.478 30.924 -4.097 1.00 84.94 299 PRO A CA 1
ATOM 2248 C C . PRO A 1 299 ? -18.548 31.230 -5.598 1.00 84.94 299 PRO A C 1
ATOM 2250 O O . PRO A 1 299 ? -18.863 30.365 -6.417 1.00 84.94 299 PRO A O 1
ATOM 2253 N N . HIS A 1 300 ? -18.312 32.495 -5.933 1.00 78.50 300 HIS A N 1
ATOM 2254 C CA . HIS A 1 300 ? -18.267 33.029 -7.290 1.00 78.50 300 HIS A CA 1
ATOM 2255 C C . HIS A 1 300 ? -17.319 34.244 -7.287 1.00 78.50 300 HIS A C 1
ATOM 2257 O O . HIS A 1 300 ? -17.378 35.022 -6.331 1.00 78.50 300 HIS A O 1
ATOM 2263 N N . PRO A 1 301 ? -16.461 34.457 -8.307 1.00 77.88 301 PRO A N 1
ATOM 2264 C CA . PRO A 1 301 ? -16.353 33.714 -9.572 1.00 77.88 301 PRO A CA 1
ATOM 2265 C C . PRO A 1 301 ? -15.573 32.397 -9.474 1.00 77.88 301 PRO A C 1
ATOM 2267 O O . PRO A 1 301 ? -15.757 31.515 -10.308 1.00 77.88 301 PRO A O 1
ATOM 2270 N N . GLU A 1 302 ? -14.723 32.236 -8.461 1.00 81.06 302 GLU A N 1
ATOM 2271 C CA . GLU A 1 302 ? -13.959 31.004 -8.268 1.00 81.06 302 GLU A CA 1
ATOM 2272 C C . GLU A 1 302 ? -14.804 29.929 -7.564 1.00 81.06 302 GLU A C 1
ATOM 2274 O O . GLU A 1 302 ? -15.547 30.243 -6.635 1.00 81.06 302 GLU A O 1
ATOM 2279 N N . PRO A 1 303 ? -14.682 28.641 -7.938 1.00 85.31 303 PRO A N 1
ATOM 2280 C CA . PRO A 1 303 ? -15.496 27.559 -7.375 1.00 85.31 303 PRO A CA 1
ATOM 2281 C C . PRO A 1 303 ? -15.043 27.105 -5.972 1.00 85.31 303 PRO A C 1
ATOM 2283 O O . PRO A 1 303 ? -15.538 26.098 -5.452 1.00 85.31 303 PRO A O 1
ATOM 2286 N N . THR A 1 304 ? -14.057 27.779 -5.376 1.00 88.56 304 THR A N 1
ATOM 2287 C CA . THR A 1 304 ? -13.434 27.420 -4.097 1.00 88.56 304 THR A CA 1
ATOM 2288 C C . THR A 1 304 ? -14.039 28.175 -2.923 1.00 88.56 304 THR A C 1
ATOM 2290 O O . THR A 1 304 ? -14.247 29.381 -2.974 1.00 88.56 304 THR A O 1
ATOM 2293 N N . THR A 1 305 ? -14.294 27.449 -1.839 1.00 88.62 305 THR A N 1
ATOM 2294 C CA . THR A 1 305 ? -14.877 27.967 -0.602 1.00 88.62 305 THR A CA 1
ATOM 2295 C C . THR A 1 305 ? -13.846 28.760 0.200 1.00 88.62 305 THR A C 1
ATOM 2297 O O . THR A 1 305 ? -12.729 28.288 0.426 1.00 88.62 305 THR A O 1
ATOM 2300 N N . ASP A 1 306 ? -14.224 29.944 0.683 1.00 88.12 306 ASP A N 1
ATOM 2301 C CA . ASP A 1 306 ? -13.355 30.786 1.503 1.00 88.12 306 ASP A CA 1
ATOM 2302 C C . ASP A 1 306 ? -13.099 30.186 2.901 1.00 88.12 306 ASP A C 1
ATOM 2304 O O . ASP A 1 306 ? -13.853 29.352 3.412 1.00 88.12 306 ASP A O 1
ATOM 2308 N N . LYS A 1 307 ? -12.028 30.642 3.563 1.00 87.69 307 LYS A N 1
ATOM 2309 C CA . LYS A 1 307 ? -11.615 30.119 4.879 1.00 87.69 307 LYS A CA 1
ATOM 2310 C C . LYS A 1 307 ? -12.676 30.308 5.966 1.00 87.69 307 LYS A C 1
ATOM 2312 O O . LYS A 1 307 ? -12.750 29.479 6.869 1.00 87.69 307 LYS A O 1
ATOM 2317 N N . GLY A 1 308 ? -13.467 31.381 5.909 1.00 87.50 308 GLY A N 1
ATOM 2318 C CA . GLY A 1 308 ? -14.515 31.663 6.888 1.00 87.50 308 GLY A CA 1
ATOM 2319 C C . GLY A 1 308 ? -15.668 30.670 6.773 1.00 87.50 308 GLY A C 1
ATOM 2320 O O . GLY A 1 308 ? -16.091 30.090 7.776 1.00 87.50 308 GLY A O 1
ATOM 2321 N N . ALA A 1 309 ? -16.116 30.396 5.547 1.00 87.31 309 ALA A N 1
ATOM 2322 C CA . ALA A 1 309 ? -17.106 29.361 5.280 1.00 87.31 309 ALA A CA 1
ATOM 2323 C C . ALA A 1 309 ? -16.589 27.961 5.653 1.00 87.31 309 ALA A C 1
ATOM 2325 O O . ALA A 1 309 ? -17.300 27.219 6.331 1.00 87.31 309 ALA A O 1
ATOM 2326 N N . VAL A 1 310 ? -15.340 27.615 5.314 1.00 91.44 310 VAL A N 1
ATOM 2327 C CA . VAL A 1 310 ? -14.734 26.330 5.719 1.00 91.44 310 VAL A CA 1
ATOM 2328 C C . VAL A 1 310 ? -14.674 26.189 7.245 1.00 91.44 310 VAL A C 1
ATOM 2330 O O . VAL A 1 310 ? -15.029 25.138 7.774 1.00 91.44 310 VAL A O 1
ATOM 2333 N N . GLU A 1 311 ? -14.292 27.240 7.975 1.00 90.75 311 GLU A N 1
ATOM 2334 C CA . GLU A 1 311 ? -14.267 27.237 9.443 1.00 90.75 311 GLU A CA 1
ATOM 2335 C C . GLU A 1 311 ? -15.670 27.054 10.047 1.00 90.75 311 GLU A C 1
ATOM 2337 O O . GLU A 1 311 ? -15.839 26.284 10.994 1.00 90.75 311 GLU A O 1
ATOM 2342 N N . SER A 1 312 ? -16.682 27.718 9.479 1.00 90.62 312 SER A N 1
ATOM 2343 C CA . SER A 1 312 ? -18.087 27.561 9.882 1.00 90.62 312 SER A CA 1
ATOM 2344 C C . SER A 1 312 ? -18.575 26.121 9.689 1.00 90.62 312 SER A C 1
ATOM 2346 O O . SER A 1 312 ? -19.165 25.532 10.597 1.00 90.62 312 SER A O 1
ATOM 2348 N N . ILE A 1 313 ? -18.254 25.519 8.539 1.00 93.06 313 ILE A N 1
ATOM 2349 C CA . ILE A 1 313 ? -18.583 24.124 8.225 1.00 93.06 313 ILE A CA 1
ATOM 2350 C C . ILE A 1 313 ? -17.855 23.172 9.175 1.00 93.06 313 ILE A C 1
ATOM 2352 O O . ILE A 1 313 ? -18.471 22.257 9.716 1.00 93.06 313 ILE A O 1
ATOM 2356 N N . ARG A 1 314 ? -16.562 23.400 9.434 1.00 92.62 314 ARG A N 1
ATOM 2357 C CA . ARG A 1 314 ? -15.771 22.591 10.369 1.00 92.62 314 ARG A CA 1
ATOM 2358 C C . ARG A 1 314 ? -16.392 22.577 11.760 1.00 92.62 314 ARG A C 1
ATOM 2360 O O . ARG A 1 314 ? -16.534 21.506 12.344 1.00 92.62 314 ARG A O 1
ATOM 2367 N N . LYS A 1 315 ? -16.751 23.751 12.295 1.00 89.94 315 LYS A N 1
ATOM 2368 C CA . LYS A 1 315 ? -17.412 23.860 13.604 1.00 89.94 315 LYS A CA 1
ATOM 2369 C C . LYS A 1 315 ? -18.714 23.073 13.619 1.00 89.94 315 LYS A C 1
ATOM 2371 O O . LYS A 1 315 ? -18.899 22.257 14.513 1.00 89.94 315 LYS A O 1
ATOM 2376 N N . TRP A 1 316 ? -19.537 23.244 12.588 1.00 90.94 316 TRP A N 1
ATOM 2377 C CA . TRP A 1 316 ? -20.824 22.566 12.481 1.00 90.94 316 TRP A CA 1
ATOM 2378 C C . TRP A 1 316 ? -20.706 21.039 12.456 1.00 90.94 316 TRP A C 1
ATOM 2380 O O . TRP A 1 316 ? -21.402 20.347 13.195 1.00 90.94 316 TRP A O 1
ATOM 2390 N N . LEU A 1 317 ? -19.788 20.511 11.643 1.00 87.31 317 LEU A N 1
ATOM 2391 C CA . LEU A 1 317 ? -19.509 19.076 11.579 1.00 87.31 317 LEU A CA 1
ATOM 2392 C C . LEU A 1 317 ? -18.981 18.553 12.921 1.00 87.31 317 LEU A C 1
ATOM 2394 O O . LEU A 1 317 ? -19.425 17.513 13.402 1.00 87.31 317 LEU A O 1
ATOM 2398 N N . ASN A 1 318 ? -18.080 19.302 13.560 1.00 85.94 318 ASN A N 1
ATOM 2399 C CA . ASN A 1 318 ? -17.487 18.922 14.836 1.00 85.94 318 ASN A CA 1
ATOM 2400 C C . ASN A 1 318 ? -18.496 18.924 16.001 1.00 85.94 318 ASN A C 1
ATOM 2402 O O . ASN A 1 318 ? -18.414 18.047 16.861 1.00 85.94 318 ASN A O 1
ATOM 2406 N N . GLU A 1 319 ? -19.436 19.877 16.024 1.00 82.81 319 GLU A N 1
ATOM 2407 C CA . GLU A 1 319 ? -20.566 19.934 16.972 1.00 82.81 319 GLU A CA 1
ATOM 2408 C C . GLU A 1 319 ? -21.431 18.668 16.895 1.00 82.81 319 GLU A C 1
ATOM 2410 O O . GLU A 1 319 ? -21.911 18.180 17.913 1.00 82.81 319 GLU A O 1
ATOM 2415 N N . HIS A 1 320 ? -21.546 18.086 15.700 1.00 76.56 320 HIS A N 1
ATOM 2416 C CA . HIS A 1 320 ? -22.349 16.895 15.426 1.00 76.56 320 HIS A CA 1
ATOM 2417 C C . HIS A 1 320 ? -21.527 15.598 15.385 1.00 76.56 320 HIS A C 1
ATOM 2419 O O . HIS A 1 320 ? -21.977 14.579 14.863 1.00 76.56 320 HIS A O 1
ATOM 2425 N N . GLY A 1 321 ? -20.306 15.618 15.929 1.00 70.69 321 GLY A N 1
ATOM 2426 C CA . GLY A 1 321 ? -19.453 14.433 16.043 1.00 70.69 321 GLY A CA 1
ATOM 2427 C C . GLY A 1 321 ? -18.871 13.921 14.721 1.00 70.69 321 GLY A C 1
ATOM 2428 O O . GLY A 1 321 ? -18.228 12.873 14.716 1.00 70.69 321 GLY A O 1
ATOM 2429 N N . VAL A 1 322 ? -19.037 14.649 13.613 1.00 74.31 322 VAL A N 1
ATOM 2430 C CA . VAL A 1 322 ? -18.412 14.315 12.329 1.00 74.31 322 VAL A CA 1
ATOM 2431 C C . VAL A 1 322 ? -16.968 14.798 12.353 1.00 74.31 322 VAL A C 1
ATOM 2433 O O . VAL A 1 322 ? -16.698 15.996 12.435 1.00 74.31 322 VAL A O 1
ATOM 2436 N N . ARG A 1 323 ? -16.029 13.854 12.298 1.00 76.00 323 ARG A N 1
ATOM 2437 C CA . ARG A 1 323 ? -14.582 14.096 12.310 1.00 76.00 323 ARG A CA 1
ATOM 2438 C C . ARG A 1 323 ? -13.903 13.227 11.245 1.00 76.00 323 ARG A C 1
ATOM 2440 O O . ARG A 1 323 ? -14.490 12.206 10.883 1.00 76.00 323 ARG A O 1
ATOM 2447 N N . PRO A 1 324 ? -12.731 13.645 10.727 1.00 69.19 324 PRO A N 1
ATOM 2448 C CA . PRO A 1 324 ? -11.903 12.800 9.871 1.00 69.19 324 PRO A CA 1
ATOM 2449 C C . PRO A 1 324 ? -11.552 11.475 10.546 1.00 69.19 324 PRO A C 1
ATOM 2451 O O . PRO A 1 324 ? -11.383 11.476 11.789 1.00 69.19 324 PRO A O 1
#

pLDDT: mean 86.17, std 9.54, range [50.94, 98.0]

Organism: NCBI:txid1064514